Protein AF-A0A6S7LSS6-F1 (afdb_monomer)

Secondary structure (DSSP, 8-state):
------------------EEEEEEEEEEEETTTTEEEEEEEEEEEE---SS--HHHHHHHHHHHHT--TTS-------SS-S-------EEEEEEE-EETTTTEE-SS-EEEEEEE-SS-SEE-SSEEEEEEE--STTTTTS-EEEEEE-HHHHHHHHHTT--HHHHHHHHHHHHHHHHHHHHHHHHHHHHTT-HHHH-PPP------EEE-

Foldseek 3Di:
DDDDDDDDDDDDDPPPPQWAKDWDWDPAFDDPVRDTHTDDDIDTFGQPDPDPDPVSVVVRVCVRVVPDPVPPPPPCPDVPHRPPPPVLPWDWWFWKDADPVVRDIDPGTDTFIKRWDPDFPDDDPFWTWIWIAGPDPVGHPDIDIDIDTDPVNQVVCVVVVDHPVRVVVVVLNVLVVLQVVQVVVQVVCVVVVNCVVVDHTDHGDHDTDIDD

Organism: Paramuricea clavata (NCBI:txid317549)

Sequence (212 aa):
MGKSKDKKKDGKSALNDDFITVQRLSAEVSGKAQKYARIGTHVFVPFEFDDLTIDNIKIACLKHFAVDPSMTCDVVAGEQGPSKAWDKTTTKIDIYSFNLDSMTWSSTPCPTDFVIEEEPFGVGGFRKAFKATSSAAEFSKTTWVVKTYLERSIDDIGATNQTVEQHTRKVVQMHYLARNYAARLHQELEQSSVSDVFGETLKYNKVFWGKD

Radius of gyration: 26.19 Å; Cα contacts (8 Å, |Δi|>4): 241; chains: 1; bounding box: 61×66×55 Å

InterPro domains:
  IPR011009 Protein kinase-like domain superfamily [SSF56112] (87-190)

Mean predicted aligned error: 16.91 Å

Solvent-accessible surface area (backbone atoms only — not comparable to full-atom values): 13241 Å² total; per-residue (Å²): 142,82,85,87,85,86,82,88,76,78,88,71,82,90,78,83,64,65,50,44,82,44,74,47,62,44,94,59,61,49,72,99,80,63,42,62,44,76,44,82,70,76,40,81,37,61,41,94,63,95,61,95,43,74,67,52,51,49,52,36,48,34,65,70,69,69,51,59,86,88,59,78,74,79,80,70,56,53,105,58,58,86,81,70,78,59,84,70,62,61,46,63,27,36,36,32,48,76,41,78,91,78,73,41,66,52,91,64,63,50,76,41,56,28,41,56,50,91,64,60,83,42,73,59,98,49,34,38,32,20,50,24,40,32,83,48,84,93,46,44,88,48,81,46,73,51,71,47,71,37,71,72,42,52,52,56,41,45,77,69,80,40,52,74,65,61,50,48,50,52,54,44,51,52,50,54,50,52,37,50,52,29,53,49,51,44,52,52,29,59,76,68,71,42,36,89,79,74,51,84,62,73,84,66,78,90,76,66,49,69,46,115

pLDDT: mean 80.63, std 19.51, range [29.36, 97.5]

Structure (mmCIF, N/CA/C/O backbone):
data_AF-A0A6S7LSS6-F1
#
_entry.id   AF-A0A6S7LSS6-F1
#
loop_
_atom_site.group_PDB
_atom_site.id
_atom_site.type_symbol
_atom_site.label_atom_id
_atom_site.label_alt_id
_atom_site.label_comp_id
_atom_site.label_asym_id
_atom_site.label_entity_id
_atom_site.label_seq_id
_atom_site.pdbx_PDB_ins_code
_atom_site.Cartn_x
_atom_site.Cartn_y
_atom_site.Cartn_z
_atom_site.occupancy
_atom_site.B_iso_or_equiv
_atom_site.auth_seq_id
_atom_site.auth_comp_id
_atom_site.auth_asym_id
_atom_site.auth_atom_id
_atom_site.pdbx_PDB_model_num
ATOM 1 N N . MET A 1 1 ? -39.737 -26.823 27.390 1.00 33.06 1 MET A N 1
ATOM 2 C CA . MET A 1 1 ? -40.031 -27.398 26.053 1.00 33.06 1 MET A CA 1
ATOM 3 C C . MET A 1 1 ? -40.972 -26.431 25.348 1.00 33.06 1 MET A C 1
ATOM 5 O O . MET A 1 1 ? -41.976 -26.110 25.949 1.00 33.06 1 MET A O 1
ATOM 9 N N . GLY A 1 2 ? -40.745 -25.865 24.169 1.00 30.69 2 GLY A N 1
ATOM 10 C CA . GLY A 1 2 ? -39.645 -25.916 23.219 1.00 30.69 2 GLY A CA 1
ATOM 11 C C . GLY A 1 2 ? -39.970 -24.985 22.033 1.00 30.69 2 GLY A C 1
ATOM 12 O O . GLY A 1 2 ? -41.123 -24.882 21.643 1.00 30.69 2 GLY A O 1
ATOM 13 N N . LYS A 1 3 ? -38.915 -24.353 21.504 1.00 29.36 3 LYS A N 1
ATOM 14 C CA . LYS A 1 3 ? -38.677 -23.843 20.135 1.00 29.36 3 LYS A CA 1
ATOM 15 C C . LYS A 1 3 ? -39.592 -22.772 19.491 1.00 29.36 3 LYS A C 1
ATOM 17 O O . LYS A 1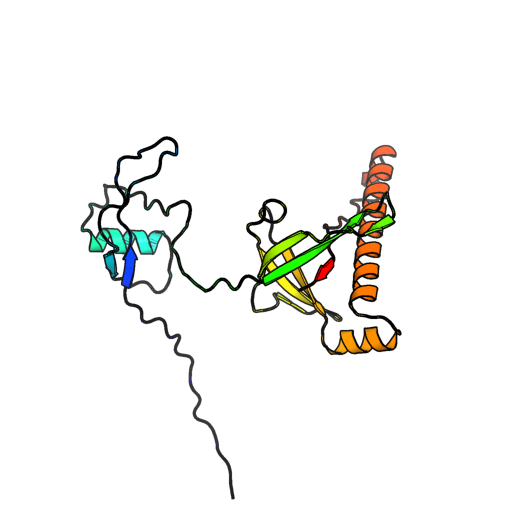 3 ? -40.726 -23.009 19.105 1.00 29.36 3 LYS A O 1
ATOM 22 N N . SER A 1 4 ? -38.924 -21.638 19.250 1.00 35.25 4 SER A N 1
ATOM 23 C CA . SER A 1 4 ? -39.068 -20.642 18.171 1.00 35.25 4 SER A CA 1
ATOM 24 C C . SER A 1 4 ? -39.323 -21.229 16.771 1.00 35.25 4 SER A C 1
ATOM 26 O O . SER A 1 4 ? -38.792 -22.303 16.478 1.00 35.25 4 SER A O 1
ATOM 28 N N . LYS A 1 5 ? -40.016 -20.470 15.897 1.00 30.75 5 LYS A N 1
ATOM 29 C CA . LYS A 1 5 ? -39.564 -20.205 14.514 1.00 30.75 5 LYS A CA 1
ATOM 30 C C . LYS A 1 5 ? -40.268 -19.010 13.836 1.00 30.75 5 LYS A C 1
ATOM 32 O O . LYS A 1 5 ? -41.488 -18.958 13.737 1.00 30.75 5 LYS A O 1
ATOM 37 N N . ASP A 1 6 ? -39.411 -18.111 13.351 1.00 31.91 6 ASP A N 1
ATOM 38 C CA . ASP A 1 6 ? -39.448 -17.339 12.101 1.00 31.91 6 ASP A CA 1
ATOM 39 C C . ASP A 1 6 ? -40.597 -16.359 11.805 1.00 31.91 6 ASP A C 1
ATOM 41 O O . ASP A 1 6 ? -41.581 -16.675 11.140 1.00 31.91 6 ASP A O 1
ATOM 45 N N . LYS A 1 7 ? -40.351 -15.079 12.127 1.00 32.59 7 LYS A N 1
ATOM 46 C CA . LYS A 1 7 ? -40.830 -13.953 11.312 1.00 32.59 7 LYS A CA 1
ATOM 47 C C . LYS A 1 7 ? -39.663 -13.416 10.484 1.00 32.59 7 LYS A C 1
ATOM 49 O O . LYS A 1 7 ? -38.787 -12.724 10.997 1.00 32.59 7 LYS A O 1
ATOM 54 N N . LYS A 1 8 ? -39.688 -13.749 9.196 1.00 32.22 8 LYS A N 1
ATOM 55 C CA . LYS A 1 8 ? -38.910 -13.124 8.124 1.00 32.22 8 LYS A CA 1
ATOM 56 C C . LYS A 1 8 ? -39.157 -11.607 8.181 1.00 32.22 8 LYS A C 1
ATOM 58 O O . LYS A 1 8 ? -40.289 -11.167 7.994 1.00 32.22 8 LYS A O 1
ATOM 63 N N . LYS A 1 9 ? -38.136 -10.819 8.531 1.00 31.92 9 LYS A N 1
ATOM 64 C CA . LYS A 1 9 ? -38.159 -9.356 8.402 1.00 31.92 9 LYS A CA 1
ATOM 65 C C . LYS A 1 9 ? -37.486 -9.019 7.081 1.00 31.92 9 LYS A C 1
ATOM 67 O O . LYS A 1 9 ? -36.263 -9.049 6.985 1.00 31.92 9 LYS A O 1
ATOM 72 N N . ASP A 1 10 ? -38.315 -8.758 6.079 1.00 32.38 10 ASP A N 1
ATOM 73 C CA . ASP A 1 10 ? -37.888 -8.130 4.839 1.00 32.38 10 ASP A CA 1
ATOM 74 C C . ASP A 1 10 ? -37.257 -6.769 5.153 1.00 32.38 10 ASP A C 1
ATOM 76 O O . ASP A 1 10 ? -37.741 -6.010 6.003 1.00 32.38 10 ASP A O 1
ATOM 80 N N . GLY A 1 11 ? -36.133 -6.504 4.490 1.00 41.47 11 GLY A N 1
ATOM 81 C CA . GLY A 1 11 ? -35.383 -5.267 4.605 1.00 41.47 11 GLY A CA 1
ATOM 82 C C . GLY A 1 11 ? -36.243 -4.072 4.215 1.00 41.47 11 GLY A C 1
ATOM 83 O O . GLY A 1 11 ? -36.674 -3.945 3.073 1.00 41.47 11 GLY A O 1
ATOM 84 N N . LYS A 1 12 ? -36.459 -3.176 5.175 1.00 32.19 12 LYS A N 1
ATOM 85 C CA . LYS A 1 12 ? -36.821 -1.787 4.911 1.00 32.19 12 LYS A CA 1
ATOM 86 C C . LYS A 1 12 ? -35.599 -0.947 5.247 1.00 32.19 12 LYS A C 1
ATOM 88 O O . LYS A 1 12 ? -35.245 -0.822 6.417 1.00 32.19 12 LYS A O 1
ATOM 93 N N . SER A 1 13 ? -34.948 -0.428 4.211 1.00 37.38 13 SER A N 1
ATOM 94 C CA . SER A 1 13 ? -33.975 0.652 4.318 1.00 37.38 13 SER A CA 1
ATOM 95 C C . SER A 1 13 ? -34.644 1.828 5.022 1.00 37.38 13 SER A C 1
ATOM 97 O O . SER A 1 13 ? -35.626 2.379 4.530 1.00 37.38 13 SER A O 1
ATOM 99 N N . ALA A 1 14 ? -34.145 2.182 6.199 1.00 37.50 14 ALA A N 1
ATOM 100 C CA . ALA A 1 14 ? -34.538 3.398 6.888 1.00 37.50 14 ALA A CA 1
ATOM 101 C C . ALA A 1 14 ? -33.853 4.590 6.198 1.00 37.50 14 ALA A C 1
ATOM 103 O O . ALA A 1 14 ? -32.800 5.042 6.630 1.00 37.50 14 ALA A O 1
ATOM 104 N N . LEU A 1 15 ? -34.421 5.049 5.084 1.00 44.41 15 LEU A N 1
ATOM 105 C CA . LEU A 1 15 ? -34.124 6.346 4.479 1.00 44.41 15 LEU A CA 1
ATOM 106 C C . LEU A 1 15 ? -35.446 7.106 4.394 1.00 44.41 15 LEU A C 1
ATOM 108 O O . LEU A 1 15 ? -36.065 7.170 3.344 1.00 44.41 15 LEU A O 1
ATOM 112 N N . ASN A 1 16 ? -35.896 7.620 5.533 1.00 45.12 16 ASN A N 1
ATOM 113 C CA . ASN A 1 16 ? -36.959 8.616 5.580 1.00 45.12 16 ASN A CA 1
ATOM 114 C C . ASN A 1 16 ? -36.369 9.860 6.237 1.00 45.12 16 ASN A C 1
ATOM 116 O O . ASN A 1 16 ? -36.627 10.105 7.409 1.00 45.12 16 ASN A O 1
ATOM 120 N N . ASP A 1 17 ? -35.559 10.604 5.494 1.00 54.12 17 ASP A N 1
ATOM 121 C CA . ASP A 1 17 ? -35.431 12.032 5.754 1.00 54.12 17 ASP A CA 1
ATOM 122 C C . ASP A 1 17 ? -35.926 12.732 4.490 1.00 54.12 17 ASP A C 1
ATOM 124 O O . ASP A 1 17 ? -35.234 12.780 3.477 1.00 54.12 17 ASP A O 1
ATOM 128 N N . ASP A 1 18 ? -37.157 13.243 4.552 1.00 73.75 18 ASP A N 1
ATOM 129 C CA . ASP A 1 18 ? -37.888 13.871 3.439 1.00 73.75 18 ASP A CA 1
ATOM 130 C C . ASP A 1 18 ? -37.244 15.195 2.954 1.00 73.75 18 ASP A C 1
ATOM 132 O O . ASP A 1 18 ? -37.809 15.903 2.117 1.00 73.75 18 ASP A O 1
ATOM 136 N N . PHE A 1 19 ? -36.083 15.582 3.500 1.00 79.75 19 PHE A N 1
ATOM 137 C CA . PHE A 1 19 ? -35.456 16.890 3.308 1.00 79.75 19 PHE A CA 1
ATOM 138 C C . PHE A 1 19 ? -33.922 16.807 3.219 1.00 79.75 19 PHE A C 1
ATOM 140 O O . PHE A 1 19 ? -33.273 16.070 3.958 1.00 79.75 19 PHE A O 1
ATOM 147 N N . ILE A 1 20 ? -33.320 17.655 2.380 1.00 83.19 20 ILE A N 1
ATOM 148 C CA . ILE A 1 20 ? -31.883 17.965 2.360 1.00 83.19 20 ILE A CA 1
ATOM 149 C C . ILE A 1 20 ? -31.614 19.325 3.011 1.00 83.19 20 ILE A C 1
ATOM 151 O O . ILE A 1 20 ? -32.422 20.247 2.928 1.00 83.19 20 ILE A O 1
ATOM 155 N N . THR A 1 21 ? -30.445 19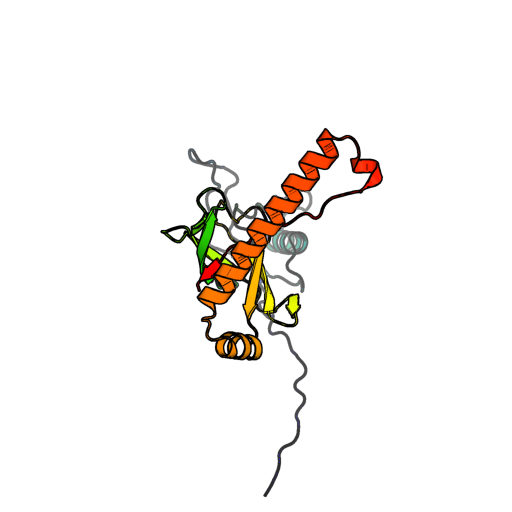.482 3.631 1.00 81.50 21 THR A N 1
ATOM 156 C CA . THR A 1 21 ? -30.019 20.765 4.211 1.00 81.50 21 THR A CA 1
ATOM 157 C C . THR A 1 21 ? -29.176 21.552 3.207 1.00 81.50 21 THR A C 1
ATOM 159 O O . THR A 1 21 ? -28.179 21.041 2.701 1.00 81.50 21 THR A O 1
ATOM 162 N N . VAL A 1 22 ? -29.537 22.809 2.944 1.00 83.12 22 VAL A N 1
ATOM 163 C CA . VAL A 1 22 ? -28.883 23.683 1.958 1.00 83.12 22 VAL A CA 1
ATOM 164 C C . VAL A 1 22 ? -28.412 24.983 2.617 1.00 83.12 22 VAL A C 1
ATOM 166 O O . VAL A 1 22 ? -29.178 25.664 3.298 1.00 83.12 22 VAL A O 1
ATOM 169 N N . GLN A 1 23 ? -27.147 25.360 2.400 1.00 84.19 23 GLN A N 1
ATOM 170 C CA . GLN A 1 23 ? -26.588 26.657 2.803 1.00 84.19 23 GLN A CA 1
ATOM 171 C C . GLN A 1 23 ? -26.568 27.603 1.601 1.00 84.19 23 GLN A C 1
ATOM 173 O O . GLN A 1 23 ? -25.878 27.340 0.618 1.00 84.19 23 GLN A O 1
ATOM 178 N N . ARG A 1 24 ? -27.262 28.743 1.692 1.00 78.81 24 ARG A N 1
ATOM 179 C CA . ARG A 1 24 ? -27.157 29.799 0.675 1.00 78.81 24 ARG A CA 1
ATOM 180 C C . ARG A 1 24 ? -25.827 30.534 0.813 1.00 78.81 24 ARG A C 1
ATOM 182 O O . ARG A 1 24 ? -25.390 30.826 1.930 1.00 78.81 24 ARG A O 1
ATOM 189 N N . LEU A 1 25 ? -25.213 30.852 -0.320 1.00 80.12 25 LEU A N 1
ATOM 190 C CA . LEU A 1 25 ? -23.976 31.621 -0.408 1.00 80.12 25 LEU A CA 1
ATOM 191 C C . LEU A 1 25 ? -24.226 32.932 -1.164 1.00 80.12 25 LEU A C 1
ATOM 193 O O . LEU A 1 25 ? -25.151 33.024 -1.971 1.00 80.12 25 LEU A O 1
ATOM 197 N N . SER A 1 26 ? -23.427 33.952 -0.864 1.00 74.38 26 SER A N 1
ATOM 198 C CA . SER A 1 26 ? -23.422 35.227 -1.582 1.00 74.38 26 SER A CA 1
ATOM 199 C C . SER A 1 26 ? -22.907 35.039 -2.997 1.00 74.38 26 SER A C 1
ATOM 201 O O . SER A 1 26 ? -22.038 34.205 -3.217 1.00 74.38 26 SER A O 1
ATOM 203 N N . ALA A 1 27 ? -23.420 35.829 -3.939 1.00 69.56 27 ALA A N 1
ATOM 204 C CA . ALA A 1 27 ? -22.903 35.872 -5.306 1.00 69.56 27 ALA A CA 1
ATOM 205 C C . ALA A 1 27 ? -21.522 36.550 -5.378 1.00 69.56 27 ALA A C 1
ATOM 207 O O . ALA A 1 27 ? -20.750 36.307 -6.303 1.00 69.56 27 ALA A O 1
ATOM 208 N N . GLU A 1 28 ? -21.194 37.382 -4.388 1.00 72.69 28 GLU A N 1
ATOM 209 C CA . GLU A 1 28 ? -19.922 38.091 -4.313 1.00 72.69 28 GLU A CA 1
ATOM 210 C C . GLU A 1 28 ? -18.898 37.282 -3.505 1.00 72.69 28 GLU A C 1
ATOM 212 O O . GLU A 1 28 ? -19.143 36.885 -2.359 1.00 72.69 28 GLU A O 1
ATOM 217 N N . VAL A 1 29 ? -17.724 37.053 -4.097 1.00 69.69 29 VAL A N 1
ATOM 218 C CA . VAL A 1 29 ? -16.553 36.534 -3.382 1.00 69.69 29 VAL A CA 1
ATOM 219 C C . VAL A 1 29 ? -15.851 37.675 -2.655 1.00 69.69 29 VAL A C 1
ATOM 221 O O . VAL A 1 29 ? -15.681 38.762 -3.203 1.00 69.69 29 VAL A O 1
ATOM 224 N N . SER A 1 30 ? -15.407 37.436 -1.423 1.00 59.31 30 SER A N 1
ATOM 225 C CA . SER A 1 30 ? -14.671 38.443 -0.649 1.00 59.31 30 SER A CA 1
ATOM 226 C C . SER A 1 30 ? -13.390 37.880 -0.031 1.00 59.31 30 SER A C 1
ATOM 228 O O . SER A 1 30 ? -13.227 36.671 0.165 1.00 59.31 30 SER A O 1
ATOM 230 N N . GLY A 1 31 ? -12.451 38.783 0.266 1.00 63.06 31 GLY A N 1
ATOM 231 C CA . GLY A 1 31 ? -11.162 38.464 0.878 1.00 63.06 31 GLY A CA 1
ATOM 232 C C . GLY A 1 31 ? -10.101 37.933 -0.096 1.00 63.06 31 GLY A C 1
ATOM 233 O O . GLY A 1 31 ? -10.377 37.573 -1.237 1.00 63.06 31 GLY A O 1
ATOM 234 N N . LYS A 1 32 ? -8.849 37.856 0.381 1.00 54.22 32 LYS A N 1
ATOM 235 C CA . LYS A 1 32 ? -7.678 37.414 -0.410 1.00 54.22 32 LYS A CA 1
ATOM 236 C C . LYS A 1 32 ? -7.774 35.968 -0.924 1.00 54.22 32 LYS A C 1
ATOM 238 O O . LYS A 1 32 ? -7.058 35.616 -1.849 1.00 54.22 32 LYS A O 1
ATOM 243 N N . ALA A 1 33 ? -8.636 35.151 -0.317 1.00 58.09 33 ALA A N 1
ATOM 244 C CA . ALA A 1 33 ? -8.846 33.745 -0.660 1.00 58.09 33 ALA A CA 1
ATOM 245 C C . ALA A 1 33 ? -10.083 33.501 -1.551 1.00 58.09 33 ALA A C 1
ATOM 247 O O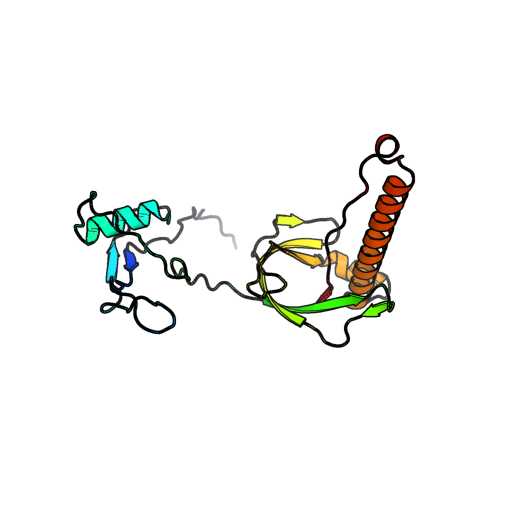 . ALA A 1 33 ? -10.445 32.347 -1.740 1.00 58.09 33 ALA A O 1
ATOM 248 N N . GLN A 1 34 ? -10.748 34.561 -2.040 1.00 64.12 34 GLN A N 1
ATOM 249 C CA . GLN A 1 34 ? -11.911 34.490 -2.941 1.00 64.12 34 GLN A CA 1
ATOM 250 C C . GLN A 1 34 ? -13.006 33.506 -2.482 1.00 64.12 34 GLN A C 1
ATOM 252 O O . GLN A 1 34 ? -13.452 32.651 -3.242 1.00 64.12 34 GLN A O 1
ATOM 257 N N . LYS A 1 35 ? -13.454 33.614 -1.223 1.00 70.06 35 LYS A N 1
ATOM 258 C CA . LYS A 1 35 ? -14.501 32.734 -0.674 1.00 70.06 35 LYS A CA 1
ATOM 259 C C . LYS A 1 35 ? -15.868 33.412 -0.726 1.00 70.06 35 LYS A C 1
ATOM 261 O O . LYS A 1 35 ? -15.985 34.603 -0.428 1.00 70.06 35 LYS A O 1
ATOM 266 N N . TYR A 1 36 ? -16.902 32.641 -1.054 1.00 75.56 36 TYR A N 1
ATOM 267 C CA . TYR A 1 36 ? -18.290 33.092 -0.965 1.00 75.56 36 TYR A CA 1
ATOM 268 C C . TYR A 1 36 ? -18.739 33.163 0.501 1.00 75.56 36 TYR A C 1
ATOM 270 O O . TYR A 1 36 ? -18.523 32.230 1.280 1.00 75.56 36 TYR A O 1
ATOM 278 N N . ALA A 1 37 ? -19.364 34.275 0.890 1.00 73.12 37 ALA A N 1
ATOM 279 C CA . ALA A 1 37 ? -19.912 34.443 2.236 1.00 73.12 37 ALA A CA 1
ATOM 280 C C . ALA A 1 37 ? -21.217 33.648 2.405 1.00 73.12 37 ALA A C 1
ATOM 282 O O . ALA A 1 37 ? -21.993 33.519 1.462 1.00 73.12 37 ALA A O 1
ATOM 283 N N . ARG A 1 38 ? -21.493 33.138 3.610 1.00 78.94 38 ARG A N 1
ATOM 284 C CA . ARG A 1 38 ? -22.773 32.474 3.909 1.00 78.94 38 ARG A CA 1
ATOM 285 C C . ARG A 1 38 ? -23.886 33.512 4.024 1.00 78.94 38 ARG A C 1
ATOM 287 O O . ARG A 1 38 ? -23.732 34.496 4.743 1.00 78.94 38 ARG A O 1
ATOM 294 N N . ILE A 1 39 ? -25.007 33.271 3.349 1.00 77.12 39 ILE A N 1
ATOM 295 C CA . ILE A 1 39 ? -26.228 34.066 3.494 1.00 77.12 39 ILE A CA 1
ATOM 296 C C . ILE A 1 39 ? -27.197 33.297 4.385 1.00 77.12 39 ILE A C 1
ATOM 298 O O . ILE A 1 39 ? -27.730 32.264 3.984 1.00 77.12 39 ILE A O 1
ATOM 302 N N . GLY A 1 40 ? -27.454 33.841 5.573 1.00 78.88 40 GLY A N 1
ATOM 303 C CA . GLY A 1 40 ? -28.437 33.299 6.507 1.00 78.88 40 GLY A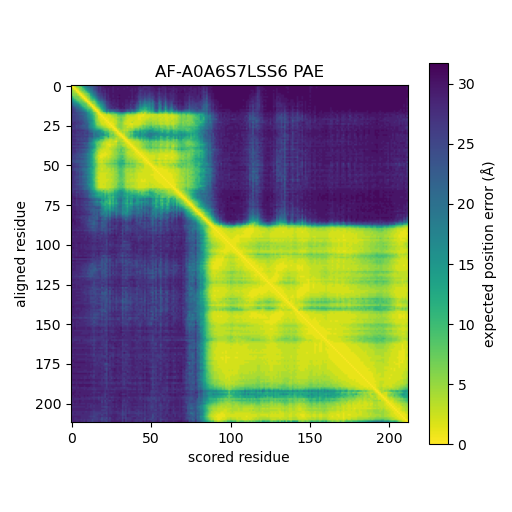 CA 1
ATOM 304 C C . GLY A 1 40 ? -28.095 31.906 7.046 1.00 78.88 40 GLY A C 1
ATOM 305 O O . GLY A 1 40 ? -26.980 31.399 6.890 1.00 78.88 40 GLY A O 1
ATOM 306 N N . THR A 1 41 ? -29.073 31.306 7.721 1.00 76.56 41 THR A N 1
ATOM 307 C CA . THR A 1 41 ? -28.985 29.957 8.290 1.00 76.56 41 THR A CA 1
ATOM 308 C C . THR A 1 41 ? -29.221 28.882 7.230 1.00 76.56 41 THR A C 1
ATOM 310 O O . THR A 1 41 ? -29.709 29.160 6.134 1.00 76.56 41 THR A O 1
ATOM 313 N N . HIS A 1 42 ? -28.900 27.635 7.568 1.00 80.44 42 HIS A N 1
ATOM 314 C CA . HIS A 1 42 ? -29.261 26.483 6.750 1.00 80.44 42 HIS A CA 1
ATOM 315 C C . HIS A 1 42 ? -30.779 26.392 6.526 1.00 80.44 42 HIS A C 1
ATOM 317 O O . HIS A 1 42 ? -31.564 26.699 7.425 1.00 80.44 42 HIS A O 1
ATOM 323 N N . VAL A 1 43 ? -31.170 25.947 5.332 1.00 81.50 43 VAL A N 1
ATOM 324 C CA . VAL A 1 43 ? -32.562 25.761 4.907 1.00 81.50 43 VAL A CA 1
ATOM 325 C C . VAL A 1 43 ? -32.809 24.281 4.640 1.00 81.50 43 VAL A C 1
ATOM 327 O O . VAL A 1 43 ? -32.000 23.635 3.977 1.00 81.50 43 VAL A O 1
ATOM 330 N N . PHE A 1 44 ? -33.928 23.753 5.129 1.00 83.81 44 PHE A N 1
ATOM 331 C CA . PHE A 1 44 ? -34.379 22.403 4.802 1.00 83.81 44 PHE A CA 1
ATOM 332 C C . PHE A 1 44 ? -35.211 22.434 3.518 1.00 83.81 44 PHE A C 1
ATOM 334 O O . PHE A 1 44 ? -36.258 23.076 3.458 1.00 83.81 44 PHE A O 1
ATOM 341 N N . VAL A 1 45 ? -34.725 21.752 2.489 1.00 84.06 45 VAL A N 1
ATOM 342 C CA . VAL A 1 45 ? -35.338 21.654 1.165 1.00 84.06 45 VAL A CA 1
ATOM 343 C C . VAL A 1 45 ? -35.934 20.255 1.017 1.00 84.06 45 VAL A C 1
ATOM 345 O O . VAL A 1 45 ? -35.190 19.294 1.185 1.00 84.06 45 VAL A O 1
ATOM 348 N N . PRO A 1 46 ? -37.233 20.102 0.704 1.00 86.56 46 PRO A N 1
ATOM 349 C CA . PRO A 1 46 ? -37.827 18.791 0.463 1.00 86.56 46 PRO A CA 1
ATOM 350 C C . PRO A 1 46 ? -37.079 18.028 -0.635 1.00 86.56 46 PRO A C 1
ATOM 352 O O . PRO A 1 46 ? -36.773 18.602 -1.683 1.00 86.56 46 PRO A O 1
ATOM 355 N N . PHE A 1 47 ? -36.793 16.749 -0.407 1.00 86.25 47 PHE A N 1
ATOM 356 C CA . PHE A 1 47 ? -36.068 15.899 -1.345 1.00 86.25 47 PHE A CA 1
ATOM 357 C C . PHE A 1 47 ? -36.861 14.624 -1.615 1.00 86.25 47 PHE A C 1
ATOM 359 O O . PHE A 1 47 ? -36.917 13.718 -0.795 1.00 86.25 47 PHE A O 1
ATOM 366 N N . GLU A 1 48 ? -37.496 14.587 -2.784 1.00 83.25 48 GLU A N 1
ATOM 367 C CA . GLU A 1 48 ? -38.441 13.535 -3.187 1.00 83.25 48 GLU A CA 1
ATOM 368 C C . GLU A 1 48 ? -37.766 12.407 -3.993 1.00 83.25 48 GLU A C 1
ATOM 370 O O . GLU A 1 48 ? -38.453 11.549 -4.541 1.00 83.25 48 GLU A O 1
ATOM 375 N N . PHE A 1 49 ? -36.436 12.428 -4.127 1.00 80.44 49 PHE A N 1
ATOM 376 C CA . PHE A 1 49 ? -35.692 11.481 -4.959 1.00 80.44 49 PHE A CA 1
ATOM 377 C C . PHE A 1 49 ? -35.029 10.393 -4.113 1.00 80.44 49 PHE A C 1
ATOM 379 O O . PHE A 1 49 ? -34.431 10.687 -3.081 1.00 80.44 49 PHE A O 1
ATOM 386 N N . ASP A 1 50 ? -35.053 9.155 -4.607 1.00 79.69 50 ASP A N 1
ATOM 387 C CA . ASP A 1 50 ? -34.392 8.021 -3.945 1.00 79.69 50 ASP A CA 1
ATOM 388 C C . ASP A 1 50 ? -32.855 8.136 -4.003 1.00 79.69 50 ASP A C 1
ATOM 390 O O . ASP A 1 50 ? -32.149 7.773 -3.059 1.00 79.69 50 ASP A O 1
ATOM 394 N N . ASP A 1 51 ? -32.329 8.702 -5.097 1.00 77.56 51 ASP A N 1
ATOM 395 C CA . ASP A 1 51 ? -30.894 8.841 -5.341 1.00 77.56 51 ASP A CA 1
ATOM 396 C C . ASP A 1 51 ? -30.395 10.274 -5.113 1.00 77.56 51 ASP A C 1
ATOM 398 O O . ASP A 1 51 ? -30.883 11.240 -5.711 1.00 77.56 51 ASP A O 1
ATOM 402 N N . LEU A 1 52 ? -29.333 10.419 -4.314 1.00 74.81 52 LEU A N 1
ATOM 403 C CA . LEU A 1 52 ? -28.669 11.705 -4.085 1.00 74.81 52 LEU A CA 1
ATOM 404 C C . LEU A 1 52 ? -27.643 12.006 -5.191 1.00 74.81 52 LEU A C 1
ATOM 406 O O . LEU A 1 52 ? -26.440 11.809 -5.014 1.00 74.81 52 LEU A O 1
ATOM 410 N N . THR A 1 53 ? -28.123 12.505 -6.328 1.00 79.25 53 THR A N 1
ATOM 411 C CA . THR A 1 53 ? -27.293 13.001 -7.439 1.00 79.25 53 THR A CA 1
ATOM 412 C C . THR A 1 53 ? -27.296 14.532 -7.486 1.00 79.25 53 THR A C 1
ATOM 414 O O . THR A 1 53 ? -28.204 15.181 -6.965 1.00 79.25 53 THR A O 1
ATOM 417 N N . ILE A 1 54 ? -26.283 15.139 -8.119 1.00 75.88 54 ILE A N 1
ATOM 418 C CA . ILE A 1 54 ? -26.213 16.605 -8.284 1.00 75.88 54 ILE A CA 1
ATOM 419 C C . ILE A 1 54 ? -27.436 17.123 -9.050 1.00 75.88 54 ILE A C 1
ATOM 421 O O . ILE A 1 54 ? -27.981 18.168 -8.699 1.00 75.88 54 ILE A O 1
ATOM 425 N N . ASP A 1 55 ? -27.891 16.383 -10.058 1.00 79.69 55 ASP A N 1
ATOM 426 C CA . ASP A 1 55 ? -29.045 16.768 -10.868 1.00 79.69 55 ASP A CA 1
ATOM 427 C C . ASP A 1 55 ? -30.342 16.720 -10.054 1.00 79.69 55 ASP A C 1
ATOM 429 O O . ASP A 1 55 ? -31.127 17.667 -10.096 1.00 79.69 55 ASP A O 1
ATOM 433 N N . ASN A 1 56 ? -30.518 15.701 -9.209 1.00 82.94 56 ASN A N 1
ATOM 434 C CA . ASN A 1 56 ? -31.669 15.610 -8.309 1.00 82.94 56 ASN A CA 1
ATOM 435 C C . ASN A 1 56 ? -31.658 16.733 -7.258 1.00 82.94 56 ASN A C 1
ATOM 437 O O . ASN A 1 56 ? -32.696 17.337 -6.983 1.00 82.94 56 ASN A O 1
ATOM 441 N N . ILE A 1 57 ? -30.483 17.079 -6.713 1.00 82.12 57 ILE A N 1
ATOM 442 C CA . ILE A 1 57 ? -30.328 18.220 -5.792 1.00 82.12 57 ILE A CA 1
ATOM 443 C C . ILE A 1 57 ? -30.696 19.532 -6.495 1.00 82.12 57 ILE A C 1
ATOM 445 O O . ILE A 1 57 ? -31.415 20.351 -5.922 1.00 82.12 57 ILE A O 1
ATOM 449 N N . LYS A 1 58 ? -30.241 19.736 -7.739 1.00 80.94 58 LYS A N 1
ATOM 450 C CA . LYS A 1 58 ? -30.597 20.918 -8.537 1.00 80.94 58 LYS A CA 1
ATOM 451 C C . LYS A 1 58 ? -32.105 21.020 -8.718 1.00 80.94 58 LYS A C 1
ATOM 453 O O . LYS A 1 58 ? -32.664 22.074 -8.436 1.00 80.94 58 LYS A O 1
ATOM 458 N N . ILE A 1 59 ? -32.766 19.937 -9.127 1.00 83.19 59 ILE A N 1
ATOM 459 C CA . ILE A 1 59 ? -34.219 19.929 -9.344 1.00 83.19 59 ILE A CA 1
ATOM 460 C C . ILE A 1 59 ? -34.967 20.258 -8.044 1.00 83.19 59 ILE A C 1
ATOM 462 O O . ILE A 1 59 ? -35.857 21.110 -8.052 1.00 83.19 59 ILE A O 1
ATOM 466 N N . ALA A 1 60 ? -34.576 19.650 -6.919 1.00 85.19 60 ALA A N 1
ATOM 467 C CA . ALA A 1 60 ? -35.180 19.918 -5.613 1.00 85.19 60 ALA A CA 1
ATOM 468 C C . ALA A 1 60 ? -35.019 21.390 -5.184 1.00 85.19 60 ALA A C 1
ATOM 470 O O . ALA A 1 60 ? -35.987 22.039 -4.782 1.00 85.19 60 ALA A O 1
ATOM 471 N N . CYS A 1 61 ? -33.816 21.952 -5.327 1.00 82.06 61 CYS A N 1
ATOM 472 C CA . CYS A 1 61 ? -33.537 23.349 -4.995 1.00 82.06 61 CYS A CA 1
ATOM 473 C C . CYS A 1 61 ? -34.274 24.332 -5.916 1.00 82.06 61 CYS A C 1
ATOM 475 O O . CYS A 1 61 ? -34.852 25.299 -5.423 1.00 82.06 61 CYS A O 1
ATOM 477 N N . LEU A 1 62 ? -34.294 24.087 -7.231 1.00 83.00 62 LEU A N 1
ATOM 478 C CA . LEU A 1 62 ? -35.026 24.922 -8.192 1.00 83.00 62 LEU A CA 1
ATOM 479 C C . LEU A 1 62 ? -36.522 24.956 -7.856 1.00 83.00 62 LEU A C 1
ATOM 481 O O . LEU A 1 62 ? -37.115 26.035 -7.816 1.00 83.00 62 LEU A O 1
ATOM 485 N N . LYS A 1 63 ? -37.104 23.791 -7.534 1.00 84.38 63 LYS A N 1
ATOM 486 C CA . LYS A 1 63 ? -38.503 23.661 -7.099 1.00 84.38 63 LYS A CA 1
ATOM 487 C C . LYS A 1 63 ? -38.767 24.440 -5.807 1.00 84.38 63 LYS A C 1
ATOM 489 O O . LYS A 1 63 ? -39.747 25.174 -5.734 1.00 84.38 63 LYS A O 1
ATOM 494 N N . HIS A 1 64 ? -37.905 24.307 -4.798 1.00 85.25 64 HIS A N 1
ATOM 495 C CA . HIS A 1 64 ? -38.115 24.924 -3.484 1.00 85.25 64 HIS A CA 1
ATOM 496 C C . HIS A 1 64 ? -37.928 26.444 -3.481 1.00 85.25 64 HIS A C 1
ATOM 498 O O . HIS A 1 64 ? -38.707 27.160 -2.857 1.00 85.25 64 HIS A O 1
ATOM 504 N N . PHE A 1 65 ? -36.910 26.948 -4.180 1.00 82.38 65 PHE A N 1
ATOM 505 C CA . PHE A 1 65 ? -36.621 28.383 -4.242 1.00 82.38 65 PHE A CA 1
ATOM 506 C C . PHE A 1 65 ? -37.353 29.103 -5.384 1.00 82.38 65 PHE A C 1
ATOM 508 O O . PHE A 1 65 ? -37.151 30.305 -5.548 1.00 82.38 65 PHE A O 1
ATOM 515 N N . ALA A 1 66 ? -38.194 28.391 -6.147 1.00 80.25 66 ALA A N 1
ATOM 516 C CA . ALA A 1 66 ? -38.947 28.912 -7.290 1.00 80.25 66 ALA A CA 1
ATOM 517 C C . ALA A 1 66 ? -38.058 29.688 -8.283 1.00 80.25 66 ALA A C 1
ATOM 519 O O . ALA A 1 66 ? -38.394 30.788 -8.722 1.00 80.25 66 ALA A O 1
ATOM 520 N N . VAL A 1 67 ? -36.890 29.123 -8.596 1.00 72.12 67 VAL A N 1
ATOM 521 C CA . VAL A 1 67 ? -35.911 29.733 -9.506 1.00 72.12 67 VAL A CA 1
ATOM 522 C C . VAL A 1 67 ? -36.261 29.360 -10.944 1.00 72.12 67 VAL A C 1
ATOM 524 O O . VAL A 1 67 ? -36.576 28.204 -11.228 1.00 72.12 67 VAL A O 1
ATOM 527 N N . ASP A 1 68 ? -36.199 30.335 -11.851 1.00 69.62 68 ASP A N 1
ATOM 528 C CA . ASP A 1 68 ? -36.450 30.112 -13.276 1.00 69.62 68 ASP A CA 1
ATOM 529 C C . ASP A 1 68 ? -35.431 29.108 -13.863 1.00 69.62 68 ASP A C 1
ATOM 531 O O . ASP A 1 68 ? -34.230 29.271 -13.633 1.00 69.62 68 ASP A O 1
ATOM 535 N N . PRO A 1 69 ? -35.853 28.090 -14.637 1.00 63.38 69 PRO A N 1
ATOM 536 C CA . PRO A 1 69 ? -34.940 27.129 -15.262 1.00 63.38 69 PRO A CA 1
ATOM 537 C C . PRO A 1 69 ? -33.891 27.756 -16.194 1.00 63.38 69 PRO A C 1
ATOM 539 O O . PRO A 1 69 ? -32.852 27.143 -16.438 1.00 63.38 69 PRO A O 1
ATOM 542 N N . SER A 1 70 ? -34.141 28.959 -16.725 1.00 63.47 70 SER A N 1
ATOM 543 C CA . SER A 1 70 ? -33.190 29.720 -17.541 1.00 63.47 70 SER A CA 1
ATOM 544 C C . SER A 1 70 ? -32.082 30.373 -16.710 1.00 63.47 70 SER A C 1
ATOM 546 O O . SER A 1 70 ? -31.068 30.793 -17.266 1.00 63.47 70 SER A O 1
ATOM 548 N N . MET A 1 71 ? -32.267 30.493 -15.393 1.00 57.03 71 MET A N 1
ATOM 549 C CA . MET A 1 71 ? -31.241 30.918 -14.446 1.00 57.03 71 MET A CA 1
ATOM 550 C C . MET A 1 71 ? -30.490 29.670 -13.986 1.00 57.03 71 MET A C 1
ATOM 552 O O . MET A 1 71 ? -30.890 28.979 -13.049 1.00 57.03 71 MET A O 1
ATOM 556 N N . THR A 1 72 ? -29.387 29.356 -14.662 1.00 54.19 72 THR A N 1
ATOM 557 C CA . THR A 1 72 ? -28.496 28.264 -14.263 1.00 54.19 72 THR A CA 1
ATOM 558 C C . THR A 1 72 ? -27.896 28.582 -12.897 1.00 54.19 72 THR A C 1
ATOM 560 O O . THR A 1 72 ? -26.943 29.349 -12.781 1.00 54.19 72 THR A O 1
ATOM 563 N N . CYS A 1 73 ? -28.471 28.013 -11.839 1.00 51.53 73 CYS A N 1
ATOM 564 C CA . CYS A 1 73 ? -27.847 28.025 -10.529 1.00 51.53 73 CYS A CA 1
ATOM 565 C C . CYS A 1 73 ? -26.666 27.054 -10.589 1.00 51.53 73 CYS A C 1
ATOM 567 O O . CYS A 1 73 ? -26.851 25.832 -10.576 1.00 51.53 73 CYS A O 1
ATOM 569 N N . ASP A 1 74 ? -25.452 27.593 -10.683 1.00 55.44 74 ASP A N 1
ATOM 570 C CA . ASP A 1 74 ? -24.263 26.834 -10.332 1.00 55.44 74 ASP A CA 1
ATOM 571 C C . ASP A 1 74 ? -24.424 26.457 -8.863 1.00 55.44 74 ASP A C 1
ATOM 573 O O . ASP A 1 74 ? -24.204 27.261 -7.956 1.00 55.44 74 ASP A O 1
ATOM 577 N N . VAL A 1 75 ? -24.885 25.231 -8.610 1.00 53.94 75 VAL A N 1
ATOM 578 C CA . VAL A 1 75 ? -24.784 24.626 -7.287 1.00 53.94 75 VAL A CA 1
ATOM 579 C C . VAL A 1 75 ? -23.298 24.386 -7.083 1.00 53.94 75 VAL A C 1
ATOM 581 O O . VAL A 1 75 ? -22.773 23.306 -7.352 1.00 53.94 75 VAL A O 1
ATOM 584 N N . VAL A 1 76 ? -22.604 25.442 -6.663 1.00 51.81 76 VAL A N 1
ATOM 585 C CA . VAL A 1 76 ? -21.246 25.361 -6.161 1.00 51.81 76 VAL A CA 1
ATOM 586 C C . VAL A 1 76 ? -21.389 24.660 -4.821 1.00 51.81 76 VAL A C 1
ATOM 588 O O . VAL A 1 76 ? -21.566 25.279 -3.772 1.00 51.81 76 VAL A O 1
ATOM 591 N N . ALA A 1 77 ? -21.370 23.327 -4.855 1.00 47.00 77 ALA A N 1
ATOM 592 C CA . ALA A 1 77 ? -20.829 22.606 -3.725 1.00 47.00 77 ALA A CA 1
ATOM 593 C C . ALA A 1 77 ? -19.499 23.301 -3.427 1.00 47.00 77 ALA A C 1
ATOM 595 O O . ALA A 1 77 ? -18.678 23.453 -4.335 1.00 47.00 77 ALA A O 1
ATOM 596 N N . GLY A 1 78 ? -19.318 23.819 -2.210 1.00 45.84 78 GLY A N 1
ATOM 597 C CA . GLY A 1 78 ? -18.011 24.336 -1.827 1.00 45.84 78 GLY A CA 1
ATOM 598 C C . GLY A 1 78 ? -16.941 23.273 -2.098 1.00 45.84 78 GLY A C 1
ATOM 599 O O . GLY A 1 78 ? -17.240 22.128 -2.433 1.00 45.84 78 GLY A O 1
ATOM 600 N N . GLU A 1 79 ? -15.671 23.589 -1.871 1.00 43.00 79 GLU A N 1
ATOM 601 C CA . GLU A 1 79 ? -14.593 22.580 -1.933 1.00 43.00 79 GLU A CA 1
ATOM 602 C C . GLU A 1 79 ? -14.883 21.322 -1.074 1.00 43.00 79 GLU A C 1
ATOM 604 O O . GLU A 1 79 ? -14.238 20.287 -1.216 1.00 43.00 79 GLU A O 1
ATOM 609 N N . GLN A 1 80 ? -15.898 21.396 -0.208 1.00 47.56 80 GLN A N 1
ATOM 610 C CA . GLN A 1 80 ? -16.596 20.269 0.380 1.00 47.56 80 GLN A CA 1
ATOM 611 C C . GLN A 1 80 ? -17.954 20.055 -0.318 1.00 47.56 80 GLN A C 1
ATOM 613 O O . GLN A 1 80 ? -18.862 20.881 -0.205 1.00 47.56 80 GLN A O 1
ATOM 618 N N . GLY A 1 81 ? -18.076 18.922 -1.023 1.00 40.78 81 GLY A N 1
ATOM 619 C CA . GLY A 1 81 ? -19.336 18.355 -1.525 1.00 40.78 81 GLY A CA 1
ATOM 620 C C . GLY A 1 81 ? -20.431 18.260 -0.451 1.00 40.78 81 GLY A C 1
ATOM 621 O O . GLY A 1 81 ? -20.152 18.545 0.715 1.00 40.78 81 GLY A O 1
ATOM 622 N N . PRO A 1 82 ? -21.668 17.841 -0.801 1.00 39.31 82 PRO A N 1
ATOM 623 C CA . PRO A 1 82 ? -22.738 17.658 0.177 1.00 39.31 82 PRO A CA 1
ATOM 624 C C . PRO A 1 82 ? -22.195 16.874 1.368 1.00 39.31 82 PRO A C 1
ATOM 626 O O . PRO A 1 82 ? -21.745 15.734 1.225 1.00 39.31 82 PRO A O 1
ATOM 629 N N . SER A 1 83 ? -22.179 17.519 2.532 1.00 43.00 83 SER A N 1
ATOM 630 C CA . SER A 1 83 ? -21.719 16.939 3.781 1.00 43.00 83 SER A CA 1
ATOM 631 C C . SER A 1 83 ? -22.756 15.925 4.251 1.00 43.00 83 SER A C 1
ATOM 633 O O . SER A 1 83 ? -23.473 16.129 5.223 1.00 43.00 83 SER A O 1
ATOM 635 N N . LYS A 1 84 ? -22.797 14.771 3.575 1.00 40.38 84 LYS A N 1
ATOM 636 C CA . LYS A 1 84 ? -23.054 13.525 4.280 1.00 40.38 84 LYS A CA 1
ATOM 637 C C . LYS A 1 84 ? -21.871 13.354 5.222 1.00 40.38 84 LYS A C 1
ATOM 639 O O . LYS A 1 84 ? -20.830 12.827 4.829 1.00 40.38 84 LYS A O 1
ATOM 644 N N . ALA A 1 85 ? -22.045 13.792 6.464 1.00 36.62 85 ALA A N 1
ATOM 645 C CA . ALA A 1 85 ? -21.453 13.087 7.585 1.00 36.62 85 ALA A CA 1
ATOM 646 C C . ALA A 1 85 ? -22.074 11.681 7.585 1.00 36.62 85 ALA A C 1
ATOM 648 O O . ALA A 1 85 ? -22.960 11.360 8.364 1.00 36.62 85 ALA A O 1
ATOM 649 N N . TRP A 1 86 ? -21.656 10.843 6.635 1.00 40.16 86 TRP A N 1
ATOM 650 C CA . TRP A 1 86 ? -21.322 9.516 7.084 1.00 40.16 86 TRP A CA 1
ATOM 651 C C . TRP A 1 86 ? -20.089 9.753 7.936 1.00 40.16 86 TRP A C 1
ATOM 653 O O . TRP A 1 86 ? -19.176 10.466 7.501 1.00 40.16 86 TRP A O 1
ATOM 663 N N . ASP A 1 87 ? -20.104 9.271 9.168 1.00 46.06 87 ASP A N 1
ATOM 664 C CA . ASP A 1 87 ? -18.887 9.213 9.952 1.00 46.06 87 ASP A CA 1
ATOM 665 C C . ASP A 1 87 ? -17.959 8.272 9.199 1.00 46.06 87 ASP A C 1
ATOM 667 O O . ASP A 1 87 ? -18.020 7.046 9.292 1.00 46.06 87 ASP A O 1
ATOM 671 N N . LYS A 1 88 ? -17.181 8.918 8.333 1.00 56.22 88 LYS A N 1
ATOM 672 C CA . LYS A 1 88 ? -16.170 8.397 7.443 1.00 56.22 88 LYS A CA 1
ATOM 673 C C . LYS A 1 88 ? -15.068 7.911 8.346 1.00 56.22 88 LYS A C 1
ATOM 675 O O . LYS A 1 88 ? -14.095 8.630 8.554 1.00 56.22 88 LYS A O 1
ATOM 680 N N . THR A 1 89 ? -15.327 6.770 8.998 1.00 74.56 89 THR A N 1
ATOM 681 C CA . THR A 1 89 ? -14.516 6.278 10.106 1.00 74.56 89 THR A CA 1
ATOM 682 C C . THR A 1 89 ? -13.113 6.166 9.565 1.00 74.56 89 THR A C 1
ATOM 684 O O . THR A 1 89 ? -12.833 5.439 8.612 1.00 74.56 89 THR A O 1
ATOM 687 N N . THR A 1 90 ? -12.271 7.039 10.093 1.00 87.69 90 THR A N 1
ATOM 688 C CA . THR A 1 90 ? -10.924 7.218 9.603 1.00 87.69 90 THR A CA 1
ATOM 689 C C . THR A 1 90 ? -10.029 6.423 10.528 1.00 87.69 90 THR A C 1
ATOM 691 O O . THR A 1 90 ? -10.022 6.641 11.738 1.00 87.69 90 THR A O 1
ATOM 694 N N . THR A 1 91 ? -9.298 5.478 9.960 1.00 92.75 91 THR A N 1
ATOM 695 C CA . THR A 1 91 ? -8.329 4.663 10.677 1.00 92.75 91 THR A CA 1
ATOM 696 C C . THR A 1 91 ? -6.963 5.305 10.521 1.00 92.75 91 THR A C 1
ATOM 698 O O . THR A 1 91 ? -6.474 5.481 9.402 1.00 92.75 91 THR A O 1
ATOM 701 N N . LYS A 1 92 ? -6.342 5.651 11.646 1.00 94.38 92 LYS A N 1
ATOM 702 C CA . LYS A 1 92 ? -4.947 6.076 11.672 1.00 94.38 92 LYS A CA 1
ATOM 703 C C . LYS A 1 92 ? -4.059 4.846 11.548 1.00 94.38 92 LYS A C 1
ATOM 705 O O . LYS A 1 92 ? -4.205 3.915 12.327 1.00 94.38 92 LYS A O 1
ATOM 710 N N . ILE A 1 93 ? -3.154 4.857 10.580 1.00 95.31 93 ILE A N 1
ATOM 711 C CA . ILE A 1 93 ? -2.181 3.789 10.361 1.00 95.31 93 ILE A CA 1
ATOM 712 C C . ILE A 1 93 ? -0.784 4.401 10.391 1.00 95.31 93 ILE A C 1
ATOM 714 O O . ILE A 1 93 ? -0.475 5.308 9.616 1.00 95.31 93 ILE A O 1
ATOM 718 N N . ASP A 1 94 ? 0.079 3.870 11.247 1.00 95.75 94 ASP A N 1
ATOM 719 C CA . ASP A 1 94 ? 1.504 4.168 11.252 1.00 95.75 94 ASP A CA 1
ATOM 720 C C . ASP A 1 94 ? 2.177 3.439 10.086 1.00 95.75 94 ASP A C 1
ATOM 722 O O . ASP A 1 94 ? 2.341 2.215 10.090 1.00 95.75 94 ASP A O 1
ATOM 726 N N . ILE A 1 95 ? 2.550 4.195 9.050 1.00 95.69 95 ILE A N 1
ATOM 727 C CA . ILE A 1 95 ? 3.180 3.647 7.848 1.00 95.69 95 ILE A CA 1
ATOM 728 C C . ILE A 1 95 ? 4.696 3.605 8.018 1.00 95.69 95 ILE A C 1
ATOM 730 O O . ILE A 1 95 ? 5.343 4.624 8.254 1.00 95.69 95 ILE A O 1
ATOM 734 N N . TYR A 1 96 ? 5.272 2.433 7.784 1.00 96.06 96 TYR A N 1
ATOM 735 C CA . TYR A 1 96 ? 6.706 2.207 7.694 1.00 96.06 96 TYR A CA 1
ATOM 736 C C . TYR A 1 96 ? 7.096 1.826 6.266 1.00 96.06 96 TYR A C 1
ATOM 738 O O . TYR A 1 96 ? 6.450 0.996 5.612 1.00 96.06 96 TYR A O 1
ATOM 746 N N . SER A 1 97 ? 8.197 2.403 5.791 1.00 93.94 97 SER A N 1
ATOM 747 C CA . SER A 1 97 ? 8.766 2.115 4.476 1.00 93.94 97 SER A CA 1
ATOM 748 C C . SER A 1 97 ? 10.110 1.402 4.604 1.00 93.94 97 SER A C 1
ATOM 750 O O . SER A 1 97 ? 10.827 1.546 5.596 1.00 93.94 97 SER A O 1
ATOM 752 N N . PHE A 1 98 ? 10.441 0.600 3.596 1.00 95.00 98 PHE A N 1
ATOM 753 C CA . PHE A 1 98 ? 11.739 -0.053 3.486 1.00 95.00 98 PHE A CA 1
ATOM 754 C C . PHE A 1 98 ? 12.565 0.653 2.410 1.00 95.00 98 PHE A C 1
ATOM 756 O O . PHE A 1 98 ? 12.092 0.845 1.287 1.00 95.00 98 PHE A O 1
ATOM 763 N N . ASN A 1 99 ? 13.787 1.051 2.754 1.00 92.81 99 ASN A N 1
ATOM 764 C CA . ASN A 1 99 ? 14.747 1.601 1.811 1.00 92.81 99 ASN A CA 1
ATOM 765 C C . ASN A 1 99 ? 15.658 0.469 1.323 1.00 92.81 99 ASN A C 1
ATOM 767 O O . ASN A 1 99 ? 16.354 -0.165 2.116 1.00 92.81 99 ASN A O 1
ATOM 771 N N . LEU A 1 100 ? 15.624 0.210 0.015 1.00 91.25 100 LEU A N 1
ATOM 772 C CA . LEU A 1 100 ? 16.382 -0.879 -0.595 1.00 91.25 100 LEU A CA 1
ATOM 773 C C . LEU A 1 100 ? 17.879 -0.561 -0.715 1.00 91.25 100 LEU A C 1
ATOM 775 O O . LEU A 1 100 ? 18.689 -1.472 -0.591 1.00 91.25 100 LEU A O 1
ATOM 779 N N . ASP A 1 101 ? 18.244 0.707 -0.910 1.00 90.81 101 ASP A N 1
ATOM 780 C CA . ASP A 1 101 ? 19.638 1.128 -1.086 1.00 90.81 101 ASP A CA 1
ATOM 781 C C . ASP A 1 101 ? 20.416 0.997 0.226 1.00 90.81 101 ASP A C 1
ATOM 783 O O . ASP A 1 101 ? 21.540 0.501 0.252 1.00 90.81 101 ASP A O 1
ATOM 787 N N . SER A 1 102 ? 19.795 1.401 1.338 1.00 93.88 102 SER A N 1
ATOM 788 C CA . SER A 1 102 ? 20.385 1.288 2.674 1.00 93.88 102 SER A CA 1
ATOM 789 C C . SER A 1 102 ? 20.042 -0.018 3.389 1.00 93.88 102 SER A C 1
ATOM 791 O O . SER A 1 102 ? 20.583 -0.270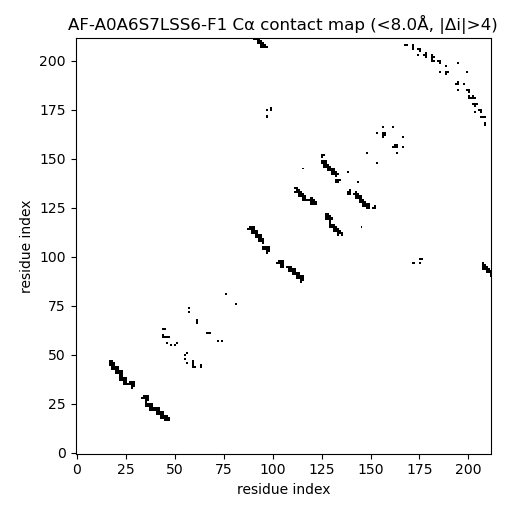 4.461 1.00 93.88 102 SER A O 1
ATOM 793 N N . MET A 1 103 ? 19.155 -0.849 2.830 1.00 92.31 103 MET A N 1
ATOM 794 C CA . MET A 1 103 ? 18.640 -2.078 3.452 1.00 92.31 103 MET A CA 1
ATOM 795 C C . MET A 1 103 ? 18.058 -1.853 4.859 1.00 92.31 103 MET A C 1
ATOM 797 O O . MET A 1 103 ? 18.146 -2.714 5.738 1.00 92.31 103 MET A O 1
ATOM 801 N N . THR A 1 104 ? 17.433 -0.696 5.087 1.00 95.56 104 THR A N 1
ATOM 802 C CA . THR A 1 104 ? 16.891 -0.307 6.396 1.00 95.56 104 THR A CA 1
ATOM 803 C C . THR A 1 104 ? 15.410 0.042 6.340 1.00 95.56 104 THR A C 1
ATOM 805 O O . THR A 1 104 ? 14.878 0.513 5.337 1.00 95.56 104 THR A O 1
ATOM 808 N N . TRP A 1 105 ? 14.727 -0.196 7.458 1.00 96.12 105 TRP A N 1
ATOM 809 C CA . TRP A 1 105 ? 13.374 0.298 7.695 1.00 96.12 105 TRP A CA 1
ATOM 810 C C . TRP A 1 105 ? 13.404 1.755 8.151 1.00 96.12 105 TRP A C 1
ATOM 812 O O . TRP A 1 105 ? 14.351 2.174 8.818 1.00 96.12 105 TRP A O 1
ATOM 822 N N . SER A 1 106 ? 12.350 2.509 7.836 1.00 94.12 106 SER A N 1
ATOM 823 C CA . SER A 1 106 ? 12.152 3.848 8.387 1.00 94.12 106 SER A CA 1
ATOM 824 C C . SER A 1 106 ? 12.139 3.795 9.918 1.00 94.12 106 SER A C 1
ATOM 826 O O . SER A 1 106 ? 11.402 3.010 10.516 1.00 94.12 106 SER A O 1
ATOM 828 N N . SER A 1 107 ? 12.958 4.633 10.555 1.00 90.88 107 SER A N 1
ATOM 829 C CA . SER A 1 107 ? 13.055 4.711 12.018 1.00 90.88 107 SER A CA 1
ATOM 830 C C . SER A 1 107 ? 11.814 5.337 12.654 1.00 90.88 107 SER A C 1
ATOM 832 O O . SER A 1 107 ? 11.418 4.940 13.747 1.00 90.88 107 SER A O 1
ATOM 834 N N . THR A 1 108 ? 11.190 6.284 11.955 1.00 92.06 108 THR A N 1
ATOM 835 C CA . THR A 1 108 ? 9.972 6.971 12.389 1.00 92.06 108 THR A CA 1
ATOM 836 C C . THR A 1 108 ? 8.824 6.597 11.450 1.00 92.06 108 THR A C 1
ATOM 838 O O . THR A 1 108 ? 9.022 6.651 10.230 1.00 92.06 108 THR A O 1
ATOM 841 N N . PRO A 1 109 ? 7.645 6.207 11.970 1.00 93.62 109 PRO A N 1
ATOM 842 C CA . PRO A 1 109 ? 6.472 5.999 11.130 1.00 93.62 109 PRO A CA 1
ATOM 843 C C . PRO A 1 109 ? 5.976 7.315 10.523 1.00 93.62 109 PRO A C 1
ATOM 845 O O . PRO A 1 109 ? 6.240 8.398 11.046 1.00 93.62 109 PRO A O 1
ATOM 848 N N . CYS A 1 110 ? 5.211 7.205 9.441 1.00 92.38 110 CYS A N 1
ATOM 849 C CA . CYS A 1 110 ? 4.383 8.277 8.903 1.00 92.38 110 CYS A CA 1
ATOM 850 C C . CYS A 1 110 ? 2.914 7.986 9.259 1.00 92.38 110 CYS A C 1
ATOM 852 O O . CYS A 1 110 ? 2.270 7.197 8.560 1.00 92.38 110 CYS A O 1
ATOM 854 N N . PRO A 1 111 ? 2.375 8.572 10.347 1.00 93.62 111 PRO A N 1
ATOM 855 C CA . PRO A 1 111 ? 0.983 8.376 10.723 1.00 93.62 111 PRO A CA 1
ATOM 856 C C . PRO A 1 111 ? 0.082 8.956 9.640 1.00 93.62 111 PRO A C 1
ATOM 858 O O . PRO A 1 111 ? 0.152 10.148 9.336 1.00 93.62 111 PRO A O 1
ATOM 861 N N . THR A 1 112 ? -0.753 8.111 9.051 1.00 92.38 112 THR A N 1
ATOM 862 C CA . THR A 1 112 ? -1.625 8.490 7.944 1.00 92.38 112 THR A CA 1
ATOM 863 C C . THR A 1 112 ? -3.036 8.015 8.206 1.00 92.38 112 THR A C 1
ATOM 865 O O . THR A 1 112 ? -3.280 6.862 8.552 1.00 92.38 112 THR A O 1
ATOM 868 N N . ASP A 1 113 ? -3.967 8.926 7.991 1.00 93.69 113 ASP A N 1
ATOM 869 C CA . ASP A 1 113 ? -5.387 8.694 8.142 1.00 93.69 113 ASP A CA 1
ATOM 870 C C . ASP A 1 113 ? -5.957 8.115 6.838 1.00 93.69 113 ASP A C 1
ATOM 872 O O . ASP A 1 113 ? -5.838 8.721 5.765 1.00 93.69 113 ASP A O 1
ATOM 876 N N . PHE A 1 114 ? -6.566 6.932 6.926 1.00 93.81 114 PHE A N 1
ATOM 877 C CA . PHE A 1 114 ? -7.250 6.273 5.817 1.00 93.81 114 PHE A CA 1
ATOM 878 C C . PHE A 1 114 ? -8.731 6.100 6.102 1.00 93.81 114 PHE A C 1
ATOM 880 O O . PHE A 1 114 ? -9.140 5.672 7.175 1.00 93.81 114 PHE A O 1
ATOM 887 N N . VAL A 1 115 ? -9.530 6.342 5.076 1.00 93.81 115 VAL A N 1
ATOM 888 C CA . VAL A 1 115 ? -10.908 5.882 4.999 1.00 93.81 115 VAL A CA 1
ATOM 889 C C . VAL A 1 115 ? -10.879 4.514 4.341 1.00 93.81 115 VAL A C 1
ATOM 891 O O . VAL A 1 115 ? -10.569 4.422 3.150 1.00 93.81 115 VAL A O 1
ATOM 894 N N . ILE A 1 116 ? -11.178 3.474 5.110 1.00 93.94 116 ILE A N 1
ATOM 895 C CA . ILE A 1 116 ? -11.168 2.081 4.660 1.00 93.94 116 ILE A CA 1
ATOM 896 C C . ILE A 1 116 ? -12.619 1.634 4.470 1.00 93.94 116 ILE A C 1
ATOM 898 O O . ILE A 1 116 ? -13.459 1.887 5.329 1.00 93.94 116 ILE A O 1
ATOM 902 N N . GLU A 1 117 ? -12.926 1.005 3.337 1.00 93.00 117 GLU A N 1
ATOM 903 C CA . GLU A 1 117 ? -14.243 0.397 3.120 1.00 93.00 117 GLU A CA 1
ATOM 904 C C . GLU A 1 117 ? -14.481 -0.737 4.129 1.00 93.00 117 GLU A C 1
ATOM 906 O O . GLU A 1 117 ? -13.571 -1.515 4.411 1.00 93.00 117 GLU A O 1
ATOM 911 N N . GLU A 1 118 ? -15.701 -0.837 4.663 1.00 90.44 118 GLU A N 1
ATOM 912 C CA . GLU A 1 118 ? -16.057 -1.844 5.677 1.00 90.44 118 GLU A CA 1
ATOM 913 C C . GLU A 1 118 ? -15.970 -3.273 5.127 1.00 90.44 118 GLU A C 1
ATOM 915 O O . GLU A 1 118 ? -15.490 -4.186 5.801 1.00 90.44 118 GLU A O 1
ATOM 920 N N . GLU A 1 119 ? -16.391 -3.462 3.875 1.00 92.81 119 GLU A N 1
ATOM 921 C CA . GLU A 1 119 ? -16.412 -4.766 3.226 1.00 92.81 119 GLU A CA 1
ATOM 922 C C . GLU A 1 119 ? -15.144 -5.005 2.392 1.00 92.81 119 GLU A C 1
ATOM 924 O O . GLU A 1 119 ? -14.720 -4.144 1.612 1.00 92.81 119 GLU A O 1
ATOM 929 N N . PRO A 1 120 ? -14.518 -6.191 2.498 1.00 96.19 120 PRO A N 1
ATOM 930 C CA . PRO A 1 120 ? -13.384 -6.526 1.661 1.00 96.19 120 PRO A CA 1
ATOM 931 C C . PRO A 1 120 ? -13.850 -6.766 0.223 1.00 96.19 120 PRO A C 1
ATOM 933 O O . PRO A 1 120 ? -14.727 -7.587 -0.038 1.00 96.19 120 PRO A O 1
ATOM 936 N N . PHE A 1 121 ? -13.184 -6.142 -0.746 1.00 95.62 121 PHE A N 1
ATOM 937 C CA . PHE A 1 121 ? -13.450 -6.413 -2.163 1.00 95.62 121 PHE A CA 1
ATOM 938 C C . PHE A 1 121 ? -12.819 -7.731 -2.642 1.00 95.62 121 PHE A C 1
ATOM 940 O O . PHE A 1 121 ? -13.069 -8.176 -3.761 1.00 95.62 121 PHE A O 1
ATOM 947 N N . GLY A 1 122 ? -11.965 -8.350 -1.821 1.00 95.50 122 GLY A N 1
ATOM 948 C CA . GLY A 1 122 ? -11.343 -9.628 -2.136 1.00 95.50 122 GLY A CA 1
ATOM 949 C C . GLY A 1 122 ? -10.770 -10.328 -0.911 1.00 95.50 122 GLY A C 1
ATOM 950 O O . GLY A 1 122 ? -10.238 -9.701 0.005 1.00 95.50 122 GLY A O 1
ATOM 951 N N . VAL A 1 123 ? -10.842 -11.658 -0.917 1.00 96.69 123 VAL A N 1
ATOM 952 C CA . VAL A 1 123 ? -10.295 -12.524 0.132 1.00 96.69 123 VAL A CA 1
ATOM 953 C C . VAL A 1 123 ? -9.425 -13.581 -0.538 1.00 96.69 123 VAL A C 1
ATOM 955 O O . VAL A 1 123 ? -9.908 -14.395 -1.318 1.00 96.69 123 VAL A O 1
ATOM 958 N N . GLY A 1 124 ? -8.122 -13.539 -0.269 1.00 94.56 124 GLY A N 1
ATOM 959 C CA . GLY A 1 124 ? -7.173 -14.544 -0.741 1.00 94.56 124 GLY A CA 1
ATOM 960 C C . GLY A 1 124 ? -6.950 -15.658 0.282 1.00 94.56 124 GLY A C 1
ATOM 961 O O . GLY A 1 124 ? -7.553 -15.681 1.351 1.00 94.56 124 GLY A O 1
ATOM 962 N N . GLY A 1 125 ? -6.000 -16.552 -0.010 1.00 94.44 125 GLY A N 1
ATOM 963 C CA . GLY A 1 125 ? -5.625 -17.636 0.907 1.00 94.44 125 GLY A CA 1
ATOM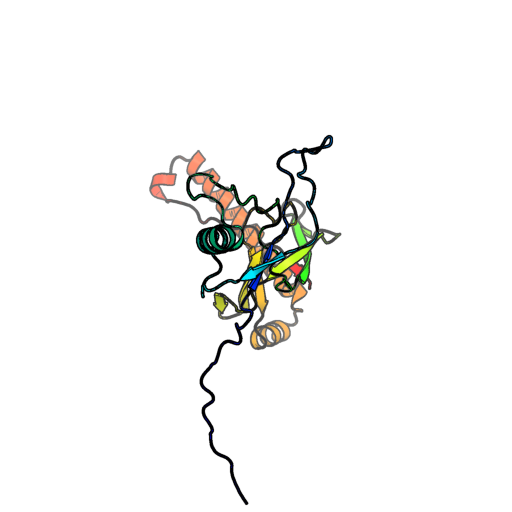 964 C C . GLY A 1 125 ? -5.134 -17.149 2.276 1.00 94.44 125 GLY A C 1
ATOM 965 O O . GLY A 1 125 ? -5.449 -17.773 3.284 1.00 94.44 125 GLY A O 1
ATOM 966 N N . PHE A 1 126 ? -4.439 -16.006 2.318 1.00 94.62 126 PHE A N 1
ATOM 967 C CA . PHE A 1 126 ? -3.800 -15.499 3.538 1.00 94.62 126 PHE A CA 1
ATOM 968 C C . PHE A 1 126 ? -4.430 -14.227 4.118 1.00 94.62 126 PHE A C 1
ATOM 970 O O . PHE A 1 126 ? -4.340 -13.997 5.325 1.00 94.62 126 PHE A O 1
ATOM 977 N N . ARG A 1 127 ? -5.005 -13.363 3.275 1.00 96.50 127 ARG A N 1
ATOM 978 C CA . ARG A 1 127 ? -5.384 -11.988 3.637 1.00 96.50 127 ARG A CA 1
ATOM 979 C C . ARG A 1 127 ? -6.695 -11.564 2.985 1.00 96.50 127 ARG A C 1
ATOM 981 O O . ARG A 1 127 ? -6.981 -11.980 1.861 1.00 96.50 127 ARG A O 1
ATOM 988 N N . LYS A 1 128 ? -7.427 -10.681 3.661 1.00 97.31 128 LYS A N 1
ATOM 989 C CA . LYS A 1 128 ? -8.508 -9.870 3.086 1.00 97.31 128 LYS A CA 1
ATOM 990 C C . LYS A 1 128 ? -7.923 -8.585 2.503 1.00 97.31 128 LYS A C 1
ATOM 992 O O . LYS A 1 128 ? -6.856 -8.150 2.932 1.00 97.31 128 LYS A O 1
ATOM 997 N N . ALA A 1 129 ? -8.590 -8.004 1.517 1.00 97.50 129 ALA A N 1
ATOM 998 C CA . ALA A 1 129 ? -8.202 -6.757 0.876 1.00 97.50 129 ALA A CA 1
ATOM 999 C C . ALA A 1 129 ? -9.379 -5.779 0.888 1.00 97.50 129 ALA A C 1
ATOM 1001 O O . ALA A 1 129 ? -10.466 -6.110 0.419 1.00 97.50 129 ALA A O 1
ATOM 1002 N N . PHE A 1 130 ? -9.129 -4.578 1.393 1.00 96.38 130 PHE A N 1
ATOM 1003 C CA . PHE A 1 130 ? -10.094 -3.492 1.521 1.00 96.38 130 PHE A CA 1
ATOM 1004 C C . PHE A 1 130 ? -9.616 -2.319 0.683 1.00 96.38 130 PHE A C 1
ATOM 1006 O O . PHE A 1 130 ? -8.415 -2.031 0.651 1.00 96.38 130 PHE A O 1
ATOM 1013 N N . LYS A 1 131 ? -10.532 -1.646 -0.011 1.00 96.25 131 LYS A N 1
ATOM 1014 C CA . LYS A 1 131 ? -10.193 -0.384 -0.666 1.00 96.25 131 LYS A CA 1
ATOM 1015 C C . LYS A 1 131 ? -10.048 0.687 0.403 1.00 96.25 131 LYS A C 1
ATOM 1017 O O . LYS A 1 131 ? -10.784 0.703 1.385 1.00 96.25 131 LYS A O 1
ATOM 1022 N N . ALA A 1 132 ? -9.088 1.572 0.200 1.00 95.06 132 ALA A N 1
ATOM 1023 C CA . ALA A 1 132 ? -8.832 2.672 1.102 1.00 95.06 132 ALA A CA 1
ATOM 1024 C C . ALA A 1 132 ? -8.492 3.944 0.329 1.00 95.06 132 ALA A C 1
ATOM 1026 O O . ALA A 1 132 ? -7.874 3.905 -0.735 1.00 95.06 132 ALA A O 1
ATOM 1027 N N . THR A 1 133 ? -8.868 5.088 0.882 1.00 94.19 133 THR A N 1
ATOM 1028 C CA . THR A 1 133 ? -8.491 6.412 0.370 1.00 94.19 133 THR A CA 1
ATOM 1029 C C . THR A 1 133 ? -7.925 7.249 1.508 1.00 94.19 133 THR A C 1
ATOM 1031 O O . THR A 1 133 ? -8.227 6.996 2.670 1.00 94.19 133 THR A O 1
ATOM 1034 N N . SER A 1 134 ? -7.080 8.227 1.199 1.00 91.50 134 SER A N 1
ATOM 1035 C CA . SER A 1 134 ? -6.517 9.140 2.197 1.00 91.50 134 SER A CA 1
ATOM 1036 C C . SER A 1 134 ? -6.527 10.563 1.657 1.00 91.50 134 SER A C 1
ATOM 1038 O O . SER A 1 134 ? -6.418 10.773 0.452 1.00 91.50 134 SER A O 1
ATOM 1040 N N . SER A 1 135 ? -6.650 11.548 2.541 1.00 87.94 135 SER A N 1
ATOM 1041 C CA . SER A 1 135 ? -6.467 12.964 2.208 1.00 87.94 135 SER A CA 1
ATOM 1042 C C . SER A 1 135 ? -5.008 13.419 2.339 1.00 87.94 135 SER A C 1
ATOM 1044 O O . SER A 1 135 ? -4.674 14.518 1.895 1.00 87.94 135 SER A O 1
ATOM 1046 N N . ALA A 1 136 ? -4.122 12.591 2.908 1.00 86.25 136 ALA A N 1
ATOM 1047 C CA . ALA A 1 136 ? -2.710 12.919 3.070 1.00 86.25 136 ALA A CA 1
ATOM 1048 C C . ALA A 1 136 ? -2.022 13.092 1.707 1.00 86.25 136 ALA A C 1
ATOM 1050 O O . ALA A 1 136 ? -2.220 12.287 0.799 1.00 86.25 136 ALA A O 1
ATOM 1051 N N . ALA A 1 137 ? -1.180 14.120 1.562 1.00 84.88 137 ALA A N 1
ATOM 1052 C CA . ALA A 1 137 ? -0.616 14.533 0.271 1.00 84.88 137 ALA A CA 1
ATOM 1053 C C . ALA A 1 137 ? 0.135 13.418 -0.490 1.00 84.88 137 ALA A C 1
ATOM 1055 O O . ALA A 1 137 ? 0.090 13.376 -1.719 1.00 84.88 137 ALA A O 1
ATOM 1056 N N . GLU A 1 138 ? 0.808 12.509 0.222 1.00 85.44 138 GLU A N 1
ATOM 1057 C CA . GLU A 1 138 ? 1.520 11.372 -0.381 1.00 85.44 138 GLU A CA 1
ATOM 1058 C C . GLU A 1 138 ? 0.570 10.266 -0.877 1.00 85.44 138 GLU A C 1
ATOM 1060 O O . GLU A 1 138 ? 0.872 9.564 -1.844 1.00 85.44 138 GLU A O 1
ATOM 1065 N N . PHE A 1 139 ? -0.610 10.150 -0.266 1.00 88.25 139 PHE A N 1
ATOM 1066 C CA . PHE A 1 139 ? -1.547 9.048 -0.478 1.00 88.25 139 PHE A CA 1
ATOM 1067 C C . PHE A 1 139 ? -2.829 9.468 -1.214 1.00 88.25 139 PHE A C 1
ATOM 1069 O O . PHE A 1 139 ? -3.573 8.598 -1.659 1.00 88.25 139 PHE A O 1
ATOM 1076 N N . SER A 1 140 ? -3.070 10.766 -1.417 1.00 87.69 140 SER A N 1
ATOM 1077 C CA . SER A 1 140 ? -4.338 11.306 -1.932 1.00 87.69 140 SER A CA 1
ATOM 1078 C C . SER A 1 140 ? -4.581 11.126 -3.425 1.00 87.69 140 SER A C 1
ATOM 1080 O O . SER A 1 140 ? -5.714 11.238 -3.888 1.00 87.69 140 SER A O 1
ATOM 1082 N N . LYS A 1 141 ? -3.535 10.828 -4.199 1.00 86.06 141 LYS A N 1
ATOM 1083 C CA . LYS A 1 141 ? -3.624 10.745 -5.665 1.00 86.06 141 LYS A CA 1
ATOM 1084 C C . LYS A 1 141 ? -4.241 9.448 -6.183 1.00 86.06 141 LYS A C 1
ATOM 1086 O O . LYS A 1 141 ? -4.588 9.378 -7.356 1.00 86.06 141 LYS A O 1
ATOM 1091 N N . THR A 1 142 ? -4.316 8.406 -5.357 1.00 89.00 142 THR A N 1
ATOM 1092 C CA . THR A 1 142 ? -4.772 7.082 -5.789 1.00 89.00 142 THR A CA 1
ATOM 1093 C C . THR A 1 142 ? -5.581 6.388 -4.705 1.00 89.00 142 THR A C 1
ATOM 1095 O O . THR A 1 142 ? -5.463 6.688 -3.520 1.00 89.00 142 THR A O 1
ATOM 1098 N N . THR A 1 143 ? -6.382 5.412 -5.125 1.00 93.25 143 THR A N 1
ATOM 1099 C CA . THR A 1 143 ? -6.956 4.427 -4.208 1.00 93.25 143 THR A CA 1
ATOM 1100 C C . THR A 1 143 ? -5.865 3.454 -3.767 1.00 93.25 143 THR A C 1
ATOM 1102 O O . THR A 1 143 ? -5.055 3.002 -4.581 1.00 93.25 143 THR A O 1
ATOM 1105 N N . TRP A 1 144 ? -5.854 3.136 -2.479 1.00 95.31 144 TRP A N 1
ATOM 1106 C CA . TRP A 1 144 ? -4.960 2.184 -1.834 1.00 95.31 144 TRP A CA 1
ATOM 1107 C C . TRP A 1 144 ? -5.704 0.909 -1.459 1.00 95.31 144 TRP A C 1
ATOM 1109 O O . TRP A 1 144 ? -6.932 0.846 -1.470 1.00 95.31 144 TRP A O 1
ATOM 1119 N N . VAL A 1 145 ? -4.937 -0.127 -1.128 1.00 96.12 145 VAL A N 1
ATOM 1120 C CA . VAL A 1 145 ? -5.475 -1.399 -0.653 1.00 96.12 145 VAL A CA 1
ATOM 1121 C C . VAL A 1 145 ? -4.864 -1.713 0.701 1.00 96.12 145 VAL A C 1
ATOM 1123 O O . VAL A 1 145 ? -3.662 -1.968 0.789 1.00 96.12 145 VAL A O 1
ATOM 1126 N N . VAL A 1 146 ? -5.697 -1.744 1.738 1.00 96.31 146 VAL A N 1
ATOM 1127 C CA . VAL A 1 146 ? -5.307 -2.231 3.064 1.00 96.31 146 VAL A CA 1
ATOM 1128 C C . VAL A 1 146 ? -5.551 -3.734 3.099 1.00 96.31 146 VAL A C 1
ATOM 1130 O O . VAL A 1 146 ? -6.606 -4.211 2.680 1.00 96.31 146 VAL A O 1
ATOM 1133 N N . LYS A 1 147 ? -4.555 -4.506 3.545 1.00 96.62 147 LYS A N 1
ATOM 1134 C CA . LYS A 1 147 ? -4.658 -5.967 3.627 1.00 96.62 147 LYS A CA 1
ATOM 1135 C C . LYS A 1 147 ? -4.449 -6.440 5.052 1.00 96.62 147 LYS A C 1
ATOM 1137 O O . LYS A 1 147 ? -3.371 -6.233 5.600 1.00 96.62 147 LYS A O 1
ATOM 1142 N N . THR A 1 148 ? -5.425 -7.156 5.592 1.00 95.56 148 THR A N 1
ATOM 1143 C CA . THR A 1 148 ? -5.355 -7.756 6.929 1.00 95.56 148 THR A CA 1
ATOM 1144 C C . THR A 1 148 ? -5.280 -9.275 6.820 1.00 95.56 148 THR A C 1
ATOM 1146 O O . THR A 1 148 ? -5.802 -9.866 5.868 1.00 95.56 148 THR A O 1
ATOM 1149 N N . TYR A 1 149 ? -4.574 -9.926 7.744 1.00 96.44 149 TYR A N 1
ATOM 1150 C CA . TYR A 1 149 ? -4.487 -11.387 7.765 1.00 96.44 149 TYR A CA 1
ATOM 1151 C C . TYR A 1 149 ? -5.808 -12.016 8.192 1.00 96.44 149 TYR A C 1
ATOM 1153 O O . TYR A 1 149 ? -6.551 -11.465 8.999 1.00 96.44 149 TYR A O 1
ATOM 1161 N N . LEU A 1 150 ? -6.094 -13.186 7.625 1.00 96.81 150 LEU A N 1
ATOM 1162 C CA . LEU A 1 150 ? -7.112 -14.073 8.174 1.00 96.81 150 LEU A CA 1
ATOM 1163 C C . LEU A 1 150 ? -6.608 -14.646 9.499 1.00 96.81 150 LEU A C 1
ATOM 1165 O O . LEU A 1 150 ? -5.411 -14.879 9.638 1.00 96.81 150 LEU A O 1
ATOM 1169 N N . GLU A 1 151 ? -7.521 -14.940 10.419 1.00 95.88 151 GLU A N 1
ATOM 1170 C CA . GLU A 1 151 ? -7.201 -15.514 11.733 1.00 95.88 151 GLU A CA 1
ATOM 1171 C C . GLU A 1 151 ? -6.362 -16.795 11.609 1.00 95.88 151 GLU A C 1
ATOM 1173 O O . GLU A 1 151 ? -5.257 -16.853 12.135 1.00 95.88 151 GLU A O 1
ATOM 1178 N N . ARG A 1 152 ? -6.775 -17.729 10.738 1.00 95.94 152 ARG A N 1
ATOM 1179 C CA . ARG A 1 152 ? -5.987 -18.936 10.419 1.00 95.94 152 ARG A CA 1
ATOM 1180 C C . ARG A 1 152 ? -4.547 -18.639 9.983 1.00 95.94 152 ARG A C 1
ATOM 1182 O O . ARG A 1 152 ? -3.632 -19.382 10.298 1.00 95.94 152 ARG A O 1
ATOM 1189 N N . SER A 1 153 ? -4.341 -17.548 9.245 1.00 95.50 153 SER A N 1
ATOM 1190 C CA . SER A 1 153 ? -3.019 -17.185 8.735 1.00 95.50 153 SER A CA 1
ATOM 1191 C C . SER A 1 153 ? -2.132 -16.640 9.846 1.00 95.50 153 SER A C 1
ATOM 1193 O O . SER A 1 153 ? -0.915 -16.742 9.753 1.00 95.50 153 SER A O 1
ATOM 1195 N N . ILE A 1 154 ? -2.728 -16.012 10.863 1.00 95.38 154 ILE A N 1
ATOM 1196 C CA . ILE A 1 154 ? -2.007 -15.551 12.050 1.00 95.38 154 ILE A CA 1
ATOM 1197 C C . ILE A 1 154 ? -1.490 -16.771 12.817 1.00 95.38 154 ILE A C 1
ATOM 1199 O O . ILE A 1 154 ? -0.313 -16.787 13.182 1.00 95.38 154 ILE A O 1
ATOM 1203 N N . ASP A 1 155 ? -2.317 -17.809 12.963 1.00 95.38 155 ASP A N 1
ATOM 1204 C CA . ASP A 1 155 ? -1.916 -19.078 13.581 1.00 95.38 155 ASP A CA 1
ATOM 1205 C C . ASP A 1 155 ? -0.791 -19.761 12.790 1.00 95.38 155 ASP A C 1
ATOM 1207 O O . ASP A 1 155 ? 0.237 -20.131 13.364 1.00 95.38 155 ASP A O 1
ATOM 1211 N N . ASP A 1 156 ? -0.931 -19.848 11.462 1.00 96.25 156 ASP A N 1
ATOM 1212 C CA . ASP A 1 156 ? 0.092 -20.415 10.575 1.00 96.25 156 ASP A CA 1
ATOM 1213 C C . ASP A 1 156 ? 1.42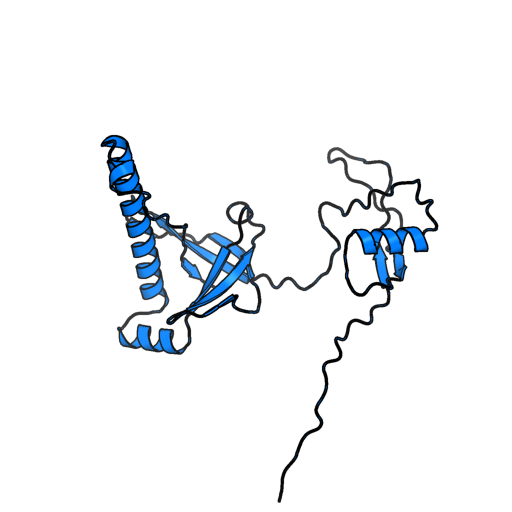8 -19.659 10.686 1.00 96.25 156 ASP A C 1
ATOM 1215 O O . ASP A 1 156 ? 2.495 -20.271 10.738 1.00 96.25 156 ASP A O 1
ATOM 1219 N N . ILE A 1 157 ? 1.396 -18.321 10.761 1.00 96.06 157 ILE A N 1
ATOM 1220 C CA . ILE A 1 157 ? 2.599 -17.499 10.975 1.00 96.06 157 ILE A CA 1
ATOM 1221 C C . ILE A 1 157 ? 3.227 -17.823 12.334 1.00 96.06 157 ILE A C 1
ATOM 1223 O O . ILE A 1 157 ? 4.445 -18.022 12.410 1.00 96.06 157 ILE A O 1
ATOM 1227 N N . GLY A 1 158 ? 2.409 -17.922 13.385 1.00 95.62 158 GLY A N 1
ATOM 1228 C CA . GLY A 1 158 ? 2.851 -18.286 14.729 1.00 95.62 158 GLY A CA 1
ATOM 1229 C C . GLY A 1 158 ? 3.547 -19.648 14.769 1.00 95.62 158 GLY A C 1
ATOM 1230 O O . GLY A 1 158 ? 4.607 -19.774 15.381 1.00 95.62 158 GLY A O 1
ATOM 1231 N N . ALA A 1 159 ? 3.035 -20.635 14.027 1.00 96.19 159 ALA A N 1
ATOM 1232 C CA . ALA A 1 159 ? 3.642 -21.963 13.904 1.00 96.19 159 ALA A CA 1
ATOM 1233 C C . ALA A 1 159 ? 5.049 -21.941 13.271 1.00 96.19 159 ALA A C 1
ATOM 1235 O O . ALA A 1 159 ? 5.837 -22.864 13.475 1.00 96.19 159 ALA A O 1
ATOM 1236 N N . THR A 1 160 ? 5.407 -20.874 12.545 1.00 94.56 160 THR A N 1
ATOM 1237 C CA . THR A 1 160 ? 6.767 -20.667 12.011 1.00 94.56 160 THR A CA 1
ATOM 1238 C C . THR A 1 160 ? 7.723 -19.962 12.982 1.00 94.56 160 THR A C 1
ATOM 1240 O O . THR A 1 160 ? 8.816 -19.567 12.571 1.00 94.56 160 THR A O 1
ATOM 1243 N N . ASN A 1 161 ? 7.339 -19.786 14.253 1.00 95.50 161 ASN A N 1
ATOM 1244 C CA . ASN A 1 161 ? 8.081 -19.022 15.266 1.00 95.50 161 ASN A CA 1
ATOM 1245 C C . ASN A 1 161 ? 8.348 -17.563 14.853 1.00 95.50 161 ASN A C 1
ATOM 1247 O O . ASN A 1 161 ? 9.415 -17.009 15.120 1.00 95.50 161 ASN A O 1
ATOM 1251 N N . GLN A 1 162 ? 7.387 -16.937 14.172 1.00 95.38 162 GLN A N 1
ATOM 1252 C CA . GLN A 1 162 ? 7.465 -15.539 13.752 1.00 95.38 162 GLN A CA 1
ATOM 1253 C C . GLN A 1 162 ? 6.282 -14.750 14.292 1.00 95.38 162 GLN A C 1
ATOM 1255 O O . GLN A 1 162 ? 5.171 -15.261 14.402 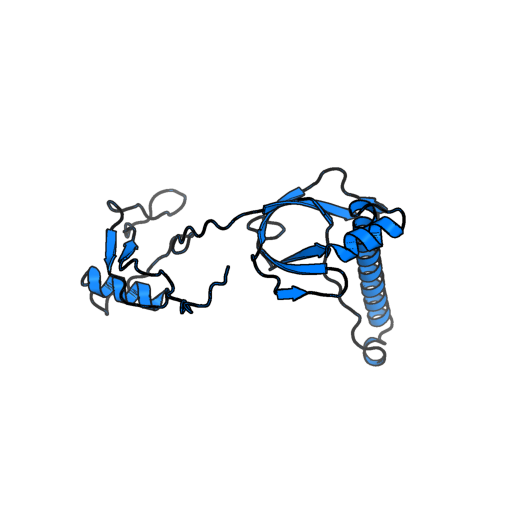1.00 95.38 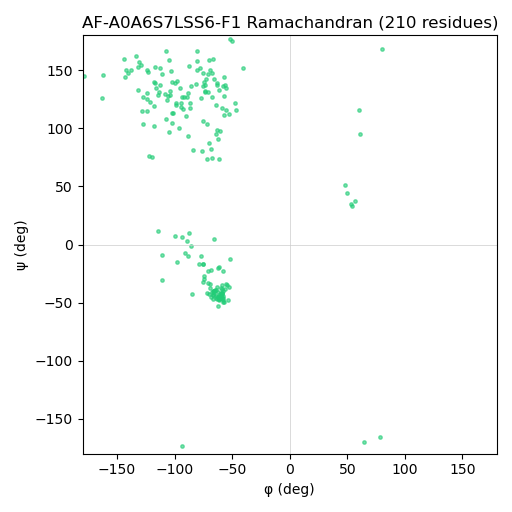162 GLN A O 1
ATOM 1260 N N . THR A 1 163 ? 6.504 -13.468 14.575 1.00 96.31 163 THR A N 1
ATOM 1261 C CA . THR A 1 163 ? 5.398 -12.535 14.810 1.00 96.31 163 THR A CA 1
ATOM 1262 C C . THR A 1 163 ? 4.800 -12.062 13.483 1.00 96.31 163 THR A C 1
ATOM 1264 O O . THR A 1 163 ? 5.470 -12.052 12.444 1.00 96.31 163 THR A O 1
ATOM 1267 N N . VAL A 1 164 ? 3.546 -11.596 13.512 1.00 94.69 164 VAL A N 1
ATOM 1268 C CA . VAL A 1 164 ? 2.884 -10.990 12.340 1.00 94.69 164 VAL A CA 1
ATOM 1269 C C . VAL A 1 164 ? 3.692 -9.808 11.796 1.00 94.69 164 VAL A C 1
ATOM 1271 O O . VAL A 1 164 ? 3.817 -9.656 10.580 1.00 94.69 164 VAL A O 1
ATOM 1274 N N . GLU A 1 165 ? 4.299 -9.005 12.673 1.00 94.94 165 GLU A N 1
ATOM 1275 C CA . GLU A 1 165 ? 5.189 -7.907 12.284 1.00 94.94 165 GLU A CA 1
ATOM 1276 C C . GLU A 1 165 ? 6.421 -8.420 11.528 1.00 94.94 165 GLU A C 1
ATOM 1278 O O . GLU A 1 165 ? 6.683 -7.973 10.409 1.00 94.94 165 GLU A O 1
ATOM 1283 N N . GLN A 1 166 ? 7.157 -9.381 12.095 1.00 95.62 166 GLN A N 1
ATOM 1284 C CA . GLN A 1 166 ? 8.357 -9.941 11.464 1.00 95.62 166 GLN A CA 1
ATOM 1285 C C . GLN A 1 166 ? 8.037 -10.540 10.093 1.00 95.62 166 GLN A C 1
ATOM 1287 O O . GLN A 1 166 ? 8.736 -10.266 9.114 1.00 95.62 166 GLN A O 1
ATOM 1292 N N . HIS A 1 167 ? 6.957 -11.317 10.014 1.00 96.06 167 HIS A N 1
ATOM 1293 C CA . HIS A 1 167 ? 6.497 -11.911 8.769 1.00 96.06 167 HIS A CA 1
ATOM 1294 C C . HIS A 1 167 ? 6.132 -10.834 7.736 1.00 96.06 167 HIS A C 1
ATOM 1296 O O . HIS A 1 167 ? 6.586 -10.872 6.592 1.00 96.06 167 HIS A O 1
ATOM 1302 N N . THR A 1 168 ? 5.362 -9.821 8.137 1.00 95.69 168 THR A N 1
ATOM 1303 C CA . THR A 1 168 ? 4.910 -8.755 7.230 1.00 95.69 168 THR A CA 1
ATOM 1304 C C . THR A 1 168 ? 6.065 -7.912 6.715 1.00 95.69 168 THR A C 1
ATOM 1306 O O . THR A 1 168 ? 6.104 -7.601 5.523 1.00 95.69 168 THR A O 1
ATOM 1309 N N . ARG A 1 169 ? 7.047 -7.604 7.568 1.00 95.88 169 ARG A N 1
ATOM 1310 C CA . ARG A 1 169 ? 8.268 -6.919 7.143 1.00 95.88 169 ARG A CA 1
ATOM 1311 C C . ARG A 1 169 ? 9.017 -7.720 6.077 1.00 95.88 169 ARG A C 1
ATOM 1313 O O . ARG A 1 169 ? 9.349 -7.158 5.036 1.00 95.88 169 ARG A O 1
ATOM 1320 N N . LYS A 1 170 ? 9.198 -9.033 6.260 1.00 95.56 170 LYS A N 1
ATOM 1321 C CA . LYS A 1 170 ? 9.822 -9.895 5.237 1.00 95.56 170 LYS A CA 1
ATOM 1322 C C . LYS A 1 170 ? 9.051 -9.872 3.916 1.00 95.56 170 LYS A C 1
ATOM 1324 O O . LYS A 1 170 ? 9.657 -9.747 2.856 1.00 95.56 170 LYS A O 1
ATOM 1329 N N . VAL A 1 171 ? 7.718 -9.931 3.965 1.00 94.94 171 VAL A N 1
ATOM 1330 C CA . VAL A 1 171 ? 6.868 -9.853 2.763 1.00 94.94 171 VAL A CA 1
ATOM 1331 C C . VAL A 1 171 ? 7.054 -8.522 2.027 1.00 94.94 171 VAL A C 1
ATOM 1333 O O . VAL A 1 171 ? 7.203 -8.516 0.806 1.00 94.94 171 VAL A O 1
ATOM 1336 N N . VAL A 1 172 ? 7.081 -7.397 2.747 1.00 96.00 172 VAL A N 1
ATOM 1337 C CA . VAL A 1 172 ? 7.326 -6.071 2.155 1.00 96.00 172 VAL A CA 1
ATOM 1338 C C . VAL A 1 172 ? 8.731 -5.992 1.553 1.00 96.00 172 VAL A C 1
ATOM 1340 O O . VAL A 1 172 ? 8.870 -5.556 0.414 1.00 96.00 172 VAL A O 1
ATOM 1343 N N . GLN A 1 173 ? 9.759 -6.477 2.253 1.00 96.25 173 GLN A N 1
ATOM 1344 C CA . GLN A 1 173 ? 11.134 -6.522 1.739 1.00 96.25 173 GLN A CA 1
ATOM 1345 C C . GLN A 1 173 ? 11.236 -7.332 0.442 1.00 96.25 173 GLN A C 1
ATOM 1347 O O . GLN A 1 173 ? 11.794 -6.846 -0.543 1.00 96.25 173 GLN A O 1
ATOM 1352 N N . MET A 1 174 ? 10.642 -8.530 0.404 1.00 96.25 174 MET A N 1
ATOM 1353 C CA . MET A 1 174 ? 10.608 -9.347 -0.813 1.00 96.25 174 MET A CA 1
ATOM 1354 C C . MET A 1 174 ? 9.904 -8.630 -1.966 1.00 96.25 174 MET A C 1
ATOM 1356 O O . MET A 1 174 ? 10.346 -8.724 -3.108 1.00 96.25 174 MET A O 1
ATOM 1360 N N . HIS A 1 175 ? 8.840 -7.874 -1.688 1.00 96.12 175 HIS A N 1
ATOM 1361 C CA . HIS A 1 175 ? 8.138 -7.102 -2.714 1.00 96.12 175 HIS A CA 1
ATOM 1362 C C . HIS A 1 175 ? 8.997 -5.963 -3.279 1.00 96.12 175 HIS A C 1
ATOM 1364 O O . HIS A 1 175 ? 9.001 -5.742 -4.489 1.00 96.12 175 HIS A O 1
ATOM 1370 N N . TYR A 1 176 ? 9.761 -5.263 -2.433 1.00 94.56 176 TYR A N 1
ATOM 1371 C CA . TYR A 1 176 ? 10.726 -4.255 -2.891 1.00 94.56 176 TYR A CA 1
ATOM 1372 C C . TYR A 1 176 ? 11.823 -4.869 -3.760 1.00 94.56 176 TYR A C 1
ATOM 1374 O O . TYR A 1 176 ? 12.167 -4.300 -4.796 1.00 94.56 176 TYR A O 1
ATOM 1382 N N . LEU A 1 177 ? 12.327 -6.045 -3.380 1.00 94.50 177 LEU A N 1
ATOM 1383 C CA . LEU A 1 177 ? 13.323 -6.769 -4.163 1.00 94.50 177 LEU A CA 1
ATOM 1384 C C . LEU A 1 177 ? 12.765 -7.211 -5.525 1.00 94.50 177 LEU A C 1
ATOM 1386 O O . LEU A 1 177 ? 13.397 -6.969 -6.549 1.00 94.50 177 LEU A O 1
ATOM 1390 N N . ALA A 1 178 ? 11.558 -7.784 -5.557 1.00 95.50 178 ALA A N 1
ATOM 1391 C CA . ALA A 1 178 ? 10.888 -8.172 -6.799 1.00 95.50 178 ALA A CA 1
ATOM 1392 C C . ALA A 1 178 ? 10.664 -6.966 -7.724 1.00 95.50 178 ALA A C 1
ATOM 1394 O O . ALA A 1 178 ? 10.962 -7.030 -8.917 1.00 95.50 178 ALA A O 1
ATOM 1395 N N . ARG A 1 179 ? 10.218 -5.833 -7.162 1.00 95.06 179 ARG A N 1
ATOM 1396 C CA . ARG A 1 179 ? 10.075 -4.568 -7.893 1.00 95.06 179 ARG A CA 1
ATOM 1397 C C . ARG A 1 179 ? 11.405 -4.097 -8.483 1.00 95.06 179 ARG A C 1
ATOM 1399 O O . ARG A 1 179 ? 11.422 -3.641 -9.622 1.00 95.06 179 ARG A O 1
ATOM 1406 N N . ASN A 1 180 ? 12.496 -4.208 -7.728 1.00 94.19 180 ASN A N 1
ATOM 1407 C CA . ASN A 1 180 ? 13.828 -3.834 -8.192 1.00 94.19 180 ASN A CA 1
ATOM 1408 C C . ASN A 1 180 ? 14.324 -4.739 -9.324 1.00 94.19 180 ASN A C 1
ATOM 1410 O O . ASN A 1 180 ? 14.773 -4.234 -10.347 1.00 94.19 180 ASN A O 1
ATOM 1414 N N . TYR A 1 181 ? 14.188 -6.062 -9.187 1.00 94.94 181 TYR A N 1
ATOM 1415 C CA . TYR A 1 181 ? 14.569 -6.994 -10.249 1.00 94.94 181 TYR A CA 1
ATOM 1416 C C . TYR A 1 181 ? 13.775 -6.769 -11.530 1.00 94.94 181 TYR A C 1
ATOM 1418 O O . TYR A 1 181 ? 14.361 -6.747 -12.607 1.00 94.94 181 TYR A O 1
ATOM 1426 N N . ALA A 1 182 ? 12.466 -6.547 -11.426 1.00 95.25 182 ALA A N 1
ATOM 1427 C CA . ALA A 1 182 ? 11.643 -6.297 -12.599 1.00 95.25 182 ALA A CA 1
ATOM 1428 C C . ALA A 1 182 ? 12.008 -4.977 -13.296 1.00 95.25 182 ALA A C 1
ATOM 1430 O O . ALA A 1 182 ? 12.106 -4.941 -14.519 1.00 95.25 182 ALA A O 1
ATOM 1431 N N . ALA A 1 183 ? 12.288 -3.918 -12.527 1.00 93.25 183 ALA A N 1
ATOM 1432 C CA . ALA A 1 183 ? 12.771 -2.652 -13.075 1.00 93.25 183 ALA A CA 1
ATOM 1433 C C . ALA A 1 183 ? 14.147 -2.798 -13.741 1.00 93.25 183 ALA A C 1
ATOM 1435 O O . ALA A 1 183 ? 14.387 -2.216 -14.798 1.00 93.25 183 ALA A O 1
ATOM 1436 N N . ARG A 1 184 ? 15.043 -3.599 -13.151 1.00 94.19 184 ARG A N 1
ATOM 1437 C CA . ARG A 1 184 ? 16.368 -3.839 -13.719 1.00 94.19 184 ARG A CA 1
ATOM 1438 C C . ARG A 1 184 ? 16.302 -4.649 -15.009 1.00 94.19 184 ARG A C 1
ATOM 1440 O O . ARG A 1 184 ? 16.931 -4.265 -15.988 1.00 94.19 184 ARG A O 1
ATOM 1447 N N . LEU A 1 185 ? 15.502 -5.713 -15.021 1.00 94.62 185 LEU A N 1
ATOM 1448 C CA . LEU A 1 185 ? 15.254 -6.509 -16.219 1.00 94.62 185 LEU A CA 1
ATOM 1449 C C . LEU A 1 185 ? 14.685 -5.637 -17.342 1.00 94.62 185 LEU A C 1
ATOM 1451 O O . LEU A 1 185 ? 15.150 -5.720 -18.471 1.00 94.62 185 LEU A O 1
ATOM 1455 N N . HIS A 1 186 ? 13.725 -4.765 -17.025 1.00 93.69 186 HIS A N 1
ATOM 1456 C CA . HIS A 1 186 ? 13.152 -3.839 -18.000 1.00 93.69 186 HIS A CA 1
ATOM 1457 C C . HIS A 1 186 ? 14.228 -2.962 -18.645 1.00 93.69 186 HIS A C 1
ATOM 1459 O O . HIS A 1 186 ? 14.336 -2.912 -19.867 1.00 93.69 186 HIS A O 1
ATOM 1465 N N . GLN A 1 187 ? 15.080 -2.351 -17.818 1.00 93.25 187 GLN A N 1
ATOM 1466 C CA . GLN A 1 187 ? 16.187 -1.519 -18.280 1.00 93.25 187 GLN A CA 1
ATOM 1467 C C . GLN A 1 187 ? 17.170 -2.296 -19.175 1.00 93.25 187 GLN A C 1
ATOM 1469 O O . GLN A 1 187 ? 17.636 -1.766 -20.180 1.00 93.25 187 GLN A O 1
ATOM 1474 N N . GLU A 1 188 ? 17.497 -3.541 -18.826 1.00 93.81 188 GLU A N 1
ATOM 1475 C CA . GLU A 1 188 ? 18.428 -4.374 -19.599 1.00 93.81 188 GLU A CA 1
ATOM 1476 C C . GLU A 1 188 ? 17.853 -4.801 -20.956 1.00 93.81 188 GLU A C 1
ATOM 1478 O O . GLU A 1 188 ? 18.582 -4.810 -21.953 1.00 93.81 188 GLU A O 1
ATOM 1483 N N . LEU A 1 189 ? 16.551 -5.101 -21.020 1.00 92.50 189 LEU A N 1
ATOM 1484 C CA . LEU A 1 189 ? 15.860 -5.426 -22.270 1.00 92.50 189 LEU A CA 1
ATOM 1485 C C . LEU A 1 189 ? 15.804 -4.222 -23.218 1.00 92.50 189 LEU A C 1
ATOM 1487 O O . LEU A 1 189 ? 16.079 -4.380 -24.411 1.00 92.50 189 LEU A O 1
ATOM 1491 N N . GLU A 1 190 ? 15.526 -3.026 -22.686 1.00 90.00 190 GLU A N 1
ATOM 1492 C CA . GLU A 1 190 ? 15.542 -1.778 -23.457 1.00 90.00 190 GLU A CA 1
ATOM 1493 C C . GLU A 1 190 ? 16.942 -1.469 -23.996 1.00 90.00 190 GLU A C 1
ATOM 1495 O O . GLU A 1 190 ? 17.106 -1.197 -25.184 1.00 90.00 190 GLU A O 1
ATOM 1500 N N . GLN A 1 191 ? 17.973 -1.574 -23.151 1.00 92.19 191 GLN A N 1
ATOM 1501 C CA . GLN A 1 191 ? 19.363 -1.327 -23.553 1.00 92.19 191 GLN A CA 1
ATOM 1502 C C . GLN A 1 191 ? 19.857 -2.320 -24.606 1.00 92.19 191 GLN A C 1
ATOM 1504 O O . GLN A 1 191 ? 20.602 -1.946 -25.509 1.00 92.19 191 GLN A O 1
ATOM 1509 N N . SER A 1 192 ? 19.429 -3.576 -24.505 1.00 91.44 192 SER A N 1
ATOM 1510 C CA . SER A 1 192 ? 19.826 -4.640 -25.429 1.00 91.44 192 SER A CA 1
ATOM 1511 C C . SER A 1 192 ? 18.944 -4.704 -26.682 1.00 91.44 192 SER A C 1
ATOM 1513 O O . SER A 1 192 ? 19.197 -5.535 -27.547 1.00 91.44 192 SER A O 1
ATOM 1515 N N . SER A 1 193 ? 17.926 -3.838 -26.802 1.00 86.31 193 SER A N 1
ATOM 1516 C CA . SER A 1 193 ? 16.984 -3.791 -27.936 1.00 86.31 193 SER A CA 1
ATOM 1517 C C . SER A 1 193 ? 16.294 -5.135 -28.233 1.00 86.31 193 SER A C 1
ATOM 1519 O O . SER A 1 193 ? 15.999 -5.451 -29.382 1.00 86.31 193 SER A O 1
ATOM 1521 N N . VAL A 1 194 ? 16.036 -5.940 -27.195 1.00 90.00 194 VAL A N 1
ATOM 1522 C CA . VAL A 1 194 ? 15.375 -7.262 -27.297 1.00 90.00 194 VAL A CA 1
ATOM 1523 C C . VAL A 1 194 ? 14.011 -7.293 -26.606 1.00 90.00 194 VAL A C 1
ATOM 1525 O O . VAL A 1 194 ? 13.423 -8.362 -26.439 1.00 90.00 194 VAL A O 1
ATOM 1528 N N . SER A 1 195 ? 13.476 -6.132 -26.219 1.00 82.94 195 SER A N 1
ATOM 1529 C CA . SER A 1 195 ? 12.145 -6.019 -25.613 1.00 82.94 195 SER A CA 1
ATOM 1530 C C . SER A 1 195 ? 11.049 -6.652 -26.476 1.00 82.94 195 SER A C 1
ATOM 1532 O O . SER A 1 195 ? 10.158 -7.296 -25.935 1.00 82.94 195 SER A O 1
ATOM 1534 N N . ASP A 1 196 ? 11.151 -6.572 -27.806 1.00 85.44 196 ASP A N 1
ATOM 1535 C CA . ASP A 1 196 ? 10.181 -7.188 -28.726 1.00 85.44 196 ASP A CA 1
ATOM 1536 C C . ASP A 1 196 ? 10.219 -8.727 -28.707 1.00 85.44 196 ASP A C 1
ATOM 1538 O O . ASP A 1 196 ? 9.243 -9.381 -29.069 1.00 85.44 196 ASP A O 1
ATOM 1542 N N . VAL A 1 197 ? 11.336 -9.318 -28.266 1.00 90.69 197 VAL A N 1
ATOM 1543 C CA . VAL A 1 197 ? 11.514 -10.776 -28.165 1.00 90.69 197 VAL A CA 1
ATOM 1544 C C . VAL A 1 197 ? 10.950 -11.308 -26.849 1.00 90.69 197 VAL A C 1
ATOM 1546 O O . VAL A 1 197 ? 10.310 -12.357 -26.828 1.00 90.69 197 VAL A O 1
ATOM 1549 N N . PHE A 1 198 ? 11.197 -10.598 -25.745 1.00 89.06 198 PHE A N 1
ATOM 1550 C CA . PHE A 1 198 ? 10.840 -11.050 -24.394 1.00 89.06 198 PHE A CA 1
ATOM 1551 C C . PHE A 1 198 ? 9.524 -10.462 -23.864 1.00 89.06 198 PHE A C 1
ATOM 1553 O O . PHE A 1 198 ? 8.966 -10.993 -22.905 1.00 89.06 198 PHE A O 1
ATOM 1560 N N . GLY A 1 199 ? 9.005 -9.408 -24.495 1.00 86.81 199 GLY A N 1
ATOM 1561 C CA . GLY A 1 199 ? 7.765 -8.740 -24.117 1.00 86.81 199 GLY A CA 1
ATOM 1562 C C . GLY A 1 199 ? 7.896 -7.801 -22.913 1.00 86.81 199 GLY A C 1
ATOM 1563 O O . GLY A 1 199 ? 8.985 -7.399 -22.501 1.00 86.81 199 GLY A O 1
ATOM 1564 N N . GLU A 1 200 ? 6.745 -7.418 -22.355 1.00 89.19 200 GLU A N 1
ATOM 1565 C CA . GLU A 1 200 ? 6.670 -6.498 -21.219 1.00 89.19 200 GLU A CA 1
ATOM 1566 C C . GLU A 1 200 ? 7.073 -7.183 -19.905 1.00 89.19 200 GLU A C 1
ATOM 1568 O O . GLU A 1 200 ? 6.634 -8.286 -19.575 1.00 89.19 200 GLU A O 1
ATOM 1573 N N . THR A 1 201 ? 7.879 -6.493 -19.103 1.00 92.38 201 THR A N 1
ATOM 1574 C CA . THR A 1 201 ? 8.245 -6.946 -17.760 1.00 92.38 201 THR A CA 1
ATOM 1575 C C . THR A 1 201 ? 7.132 -6.700 -16.748 1.00 92.38 201 THR A C 1
ATOM 1577 O O . THR A 1 201 ? 6.398 -5.714 -16.831 1.00 92.38 201 THR A O 1
ATOM 1580 N N . LEU A 1 202 ? 7.078 -7.530 -15.706 1.00 93.75 202 LEU A N 1
ATOM 1581 C CA . LEU A 1 202 ? 6.148 -7.344 -14.594 1.00 93.75 202 LEU A CA 1
ATOM 1582 C C . LEU A 1 202 ? 6.298 -5.961 -13.938 1.00 93.75 202 LEU A C 1
ATOM 1584 O O . LEU A 1 202 ? 7.401 -5.494 -13.661 1.00 93.75 202 LEU A O 1
ATOM 1588 N N . LYS A 1 203 ? 5.168 -5.325 -13.621 1.00 92.62 203 LYS A N 1
ATOM 1589 C CA . LYS A 1 203 ? 5.118 -4.047 -12.901 1.00 92.62 203 LYS A CA 1
ATOM 1590 C C . LYS A 1 203 ? 4.596 -4.265 -11.488 1.00 92.62 203 LYS A C 1
ATOM 1592 O O . LYS A 1 203 ? 3.546 -4.867 -11.280 1.00 92.62 203 LYS A O 1
ATOM 1597 N N . TYR A 1 204 ? 5.326 -3.737 -10.511 1.00 92.75 204 TYR A N 1
ATOM 1598 C CA . TYR A 1 204 ? 5.001 -3.880 -9.095 1.00 92.75 204 TYR A CA 1
ATOM 1599 C C . TYR A 1 204 ? 4.646 -2.525 -8.484 1.00 92.75 204 TYR A C 1
ATOM 1601 O O . TYR A 1 204 ? 5.412 -1.561 -8.573 1.00 92.75 204 TYR A O 1
ATOM 1609 N N . ASN A 1 205 ? 3.502 -2.475 -7.803 1.00 91.38 205 ASN A N 1
ATOM 1610 C CA . ASN A 1 205 ? 3.075 -1.304 -7.037 1.00 91.38 205 ASN A CA 1
ATOM 1611 C C . ASN A 1 205 ? 3.941 -1.111 -5.787 1.00 91.38 205 ASN A C 1
ATOM 1613 O O . ASN A 1 205 ? 4.549 -2.060 -5.293 1.00 91.38 205 ASN A O 1
ATOM 1617 N N . LYS A 1 206 ? 3.974 0.110 -5.243 1.00 91.25 206 LYS A N 1
ATOM 1618 C CA . LYS A 1 206 ? 4.560 0.344 -3.917 1.00 91.25 206 LYS A CA 1
ATOM 1619 C C . LYS A 1 206 ? 3.718 -0.357 -2.851 1.00 91.25 206 LYS A C 1
ATOM 1621 O O . LYS A 1 206 ? 2.492 -0.374 -2.936 1.00 91.25 206 LYS A O 1
ATOM 1626 N N . VAL A 1 207 ? 4.387 -0.916 -1.850 1.00 95.00 207 VAL A N 1
ATOM 1627 C CA . VAL A 1 207 ? 3.753 -1.517 -0.674 1.00 95.00 207 VAL A CA 1
ATOM 1628 C C . VAL A 1 207 ? 4.442 -0.989 0.569 1.00 95.00 207 VAL A C 1
ATOM 1630 O O . VAL A 1 207 ? 5.615 -0.640 0.520 1.00 95.00 207 VAL A O 1
ATOM 1633 N N . PHE A 1 208 ? 3.722 -0.948 1.677 1.00 95.50 208 PHE A N 1
ATOM 1634 C CA . PHE A 1 208 ? 4.243 -0.480 2.952 1.00 95.50 208 PHE A CA 1
ATOM 1635 C C . PHE A 1 208 ? 3.845 -1.459 4.044 1.00 95.50 208 PHE A C 1
ATOM 1637 O O . PHE A 1 208 ? 2.924 -2.263 3.867 1.00 95.50 208 PHE A O 1
ATOM 1644 N N . TRP A 1 209 ? 4.533 -1.384 5.176 1.00 96.56 209 TRP A N 1
ATOM 1645 C CA . TRP A 1 209 ? 4.041 -2.007 6.393 1.00 96.56 209 TRP A CA 1
ATOM 1646 C C . TRP A 1 209 ? 3.247 -0.957 7.169 1.00 96.56 209 TRP A C 1
ATOM 1648 O O . TRP A 1 209 ? 3.797 0.073 7.541 1.00 96.56 209 TRP A O 1
ATOM 1658 N N . GLY A 1 210 ? 1.952 -1.198 7.353 1.00 94.62 210 GLY A N 1
ATOM 1659 C CA . GLY A 1 210 ? 1.095 -0.383 8.209 1.00 94.62 210 GLY A CA 1
ATOM 1660 C C . GLY A 1 210 ? 0.902 -1.061 9.560 1.00 94.62 210 GLY A C 1
ATOM 1661 O O . GLY A 1 210 ? 0.725 -2.283 9.602 1.00 94.62 210 GLY A O 1
ATOM 1662 N N . LYS A 1 211 ? 0.942 -0.275 10.633 1.00 91.19 211 LYS A N 1
ATOM 1663 C CA . LYS A 1 211 ? 0.564 -0.682 11.986 1.00 91.19 211 LYS A CA 1
ATOM 1664 C C . LYS A 1 211 ? -0.614 0.180 12.438 1.00 91.19 211 LYS A C 1
ATOM 1666 O O . LYS A 1 211 ? -0.499 1.402 12.428 1.00 91.19 211 LYS A O 1
ATOM 1671 N N . ASP A 1 212 ? -1.734 -0.463 12.729 1.00 77.06 212 ASP A N 1
ATOM 1672 C CA . ASP A 1 212 ? -2.949 0.136 13.285 1.00 77.06 212 ASP A CA 1
ATOM 1673 C C . ASP A 1 212 ? -2.909 0.225 14.821 1.00 77.06 212 ASP A C 1
ATOM 1675 O O . ASP A 1 212 ? -2.092 -0.490 15.455 1.00 77.06 212 ASP A O 1
#

Nearest PDB structures (foldseek):
  7shq-assembly1_A  TM=7.904E-01  e=6.284E-03  Homo sapiens
  8fo6-assembly1_A  TM=6.446E-01  e=3.615E-03  Homo sapiens
  8gm4-assembly1_A  TM=5.887E-01  e=1.034E-02  Homo sapiens
  8gm5-assembly1_A  TM=5.897E-01  e=1.290E-02  Homo sapiens
  6v6f-assembly1_A-2  TM=3.877E-01  e=6.540E-01  Homo sapiens